Protein AF-A0A024U2L5-F1 (afdb_monomer_lite)

pLDDT: mean 70.02, std 18.75, range [27.95, 98.0]

Radius of gyration: 40.71 Å; chains: 1; bounding box: 93×131×100 Å

Foldseek 3Di:
DDDDDDPDPDDPPPDPDPDDPDDVVNVVVVVCCVVPVPPPVDDPPDDLVRVVVLVVVLVVLVVVLVVLVVLLVVLVVQLVVLPDDDPVSNVVNVVSVVVNVVSVVVSVVSVVVSVVSCCVQPVPPVNVVVSVVVVVVVVVVVVVVVVVVVVVVVVVVVVVVVVVVVPPDDDDDDDDDDDDDPDPVVVVVLVVVLVVLVVVVVVVVVVPPPPDPPVVVVNVVVNVVSVCSNDVDDDDDDDDDDDDDDDDDDDDDDDDDDPDLPDPPDDDDPVPDDPVNVVSVVVVVVCVQVVPPHDPPPVVNDDPPDDPPDDPVDPCVVVPDDPPDDPDDDDD

Secondary structure (DSSP, 8-state):
-PPP-----PPP-----S-----HHHHHHHHHHHHHS---SS--SS-HHHHHHHHHHHHHHHHHHHHHHHHHHHHHHHHHTT-SS-HHHHHHHHHHHHHHHHHHHHHHHHHHHHHHHHHHHHS-HHHHHHHHHHHHHHHHHHHHHHHHHHHHHHHHHHHHHHHHHTT--PPPPPPP----PPPHHHHHHHHHHHHHHHHHHHHHHTTT----HHHHHHHHHHHHHHHHHHS---------------------------SS-----S---TTS--HHHHHHHHHHHHHHHHHTSS----TTSSPPPP--TT-TT-TTHHHHS-----------

Organism: NCBI:txid157072

Sequence (332 aa):
MPSPFYHRHGYPQLERLPGHPVDPDAAWLAQFSAQHLRPHDSPPSATLRDVRQTVLDCLRRIRECKNLQEEMDRFAATFRAADDIDAVLLTRAARAKLQYERRRATLIDTFAQLRTQYTLFFEDEEPLRQVTSMARRVRRKKQYRRRAKQQRQIHRYVLESITSTTHERPAPPPTPHEASVPSVSVRMQLDNTCNMLKLLQQLRAARGDDGADNLTAVVKDFLARVSHTLHPPSASFGPNRSAESNPRHTQTPLESLPTSPARLHHPLNAHEMTMETLVGVRRAWDAYLSGRGGSRIPPHFVVPPAPSSRDASSPWHAYLTPTERSTSEQAA

Structure (mmCIF, N/CA/C/O backbone):
data_AF-A0A024U2L5-F1
#
_entry.id   AF-A0A024U2L5-F1
#
loop_
_atom_site.group_PDB
_atom_site.id
_atom_site.type_symbol
_atom_site.label_atom_id
_atom_site.label_alt_id
_atom_site.label_comp_id
_atom_site.label_asym_id
_atom_site.label_entity_id
_atom_site.label_seq_id
_atom_site.pdbx_PDB_ins_code
_atom_site.Cartn_x
_atom_site.Cartn_y
_atom_site.Cartn_z
_atom_site.occupancy
_atom_site.B_iso_or_equiv
_atom_site.auth_seq_id
_atom_site.auth_comp_id
_atom_site.auth_asym_id
_atom_site.auth_atom_id
_atom_site.pdbx_PDB_model_num
ATOM 1 N N . MET A 1 1 ? -36.290 -72.460 65.038 1.00 39.19 1 MET A N 1
ATOM 2 C CA . MET A 1 1 ? -36.836 -72.983 63.764 1.00 39.19 1 MET A CA 1
ATOM 3 C C . MET A 1 1 ? -37.346 -71.797 62.949 1.00 39.19 1 MET A C 1
ATOM 5 O O . MET A 1 1 ? -37.798 -70.847 63.574 1.00 39.19 1 MET A O 1
ATOM 9 N N . PRO A 1 2 ? -37.093 -71.761 61.630 1.00 45.81 2 PRO A N 1
ATOM 10 C CA . PRO A 1 2 ? -36.507 -70.598 60.954 1.00 45.81 2 PRO A CA 1
ATOM 11 C C . PRO A 1 2 ? -37.491 -69.511 60.494 1.00 45.81 2 PRO A C 1
ATOM 13 O O . PRO A 1 2 ? -38.679 -69.743 60.300 1.00 45.81 2 PRO A O 1
ATOM 16 N N . SER A 1 3 ? -36.898 -68.325 60.332 1.00 43.84 3 SER A N 1
ATOM 17 C CA . SER A 1 3 ? -37.459 -67.014 59.993 1.00 43.84 3 SER A CA 1
ATOM 18 C C . SER A 1 3 ? -38.056 -66.941 58.575 1.00 43.84 3 SER A C 1
ATOM 20 O O . SER A 1 3 ? -37.480 -67.531 57.655 1.00 43.84 3 SER A O 1
ATOM 22 N N . PRO A 1 4 ? -39.161 -66.200 58.357 1.00 61.44 4 PRO A N 1
ATOM 23 C CA . PRO A 1 4 ? -39.784 -66.088 57.050 1.00 61.44 4 PRO A CA 1
ATOM 24 C C . PRO A 1 4 ? -39.087 -65.027 56.184 1.00 61.44 4 PRO A C 1
ATOM 26 O O . PRO A 1 4 ? -38.925 -63.875 56.572 1.00 61.44 4 PRO A O 1
ATOM 29 N N . PHE A 1 5 ? -38.685 -65.458 54.990 1.00 51.16 5 PHE A N 1
ATOM 30 C CA . PHE A 1 5 ? -38.672 -64.716 53.727 1.00 51.16 5 PHE A CA 1
ATOM 31 C C . PHE A 1 5 ? -38.545 -63.182 53.791 1.00 51.16 5 PHE A C 1
ATOM 33 O O . PHE A 1 5 ? -39.537 -62.454 53.797 1.00 51.16 5 PHE A O 1
ATOM 40 N N . TYR A 1 6 ? -37.315 -62.684 53.645 1.00 51.62 6 TYR A N 1
ATOM 41 C CA . TYR A 1 6 ? -37.077 -61.328 53.151 1.00 51.62 6 TYR A CA 1
ATOM 42 C C . TYR A 1 6 ? -37.571 -61.216 51.702 1.00 51.62 6 TYR A C 1
ATOM 44 O O . TYR A 1 6 ? -36.924 -61.690 50.767 1.00 51.62 6 TYR A O 1
ATOM 52 N N . HIS A 1 7 ? -38.723 -60.571 51.513 1.00 51.19 7 HIS A N 1
ATOM 53 C CA . HIS A 1 7 ? -39.127 -60.041 50.216 1.00 51.19 7 HIS A CA 1
ATOM 54 C C . HIS A 1 7 ? -38.204 -58.875 49.859 1.00 51.19 7 HIS A C 1
ATOM 56 O O . HIS A 1 7 ? -38.219 -57.806 50.466 1.00 51.19 7 HIS A O 1
ATOM 62 N N . ARG A 1 8 ? -37.349 -59.125 48.871 1.00 48.50 8 ARG A N 1
ATOM 63 C CA . ARG A 1 8 ? -36.456 -58.150 48.257 1.00 48.50 8 ARG A CA 1
ATOM 64 C C . ARG A 1 8 ? -37.316 -57.159 47.469 1.00 48.50 8 ARG A C 1
ATOM 66 O O . ARG A 1 8 ? -37.671 -57.424 46.325 1.00 48.50 8 ARG A O 1
ATOM 73 N N . HIS A 1 9 ? -37.681 -56.039 48.088 1.00 52.34 9 HIS A N 1
ATOM 74 C CA . HIS A 1 9 ? -38.289 -54.919 47.377 1.00 52.34 9 HIS A CA 1
ATOM 75 C C . HIS A 1 9 ? -37.301 -54.418 46.317 1.00 52.34 9 HIS A C 1
ATOM 77 O O . HIS A 1 9 ? -36.218 -53.925 46.635 1.00 52.34 9 HIS A O 1
ATOM 83 N N . GLY A 1 10 ? -37.656 -54.609 45.046 1.00 48.94 10 GLY A N 1
ATOM 84 C CA . GLY A 1 10 ? -36.969 -53.989 43.924 1.00 48.94 10 GLY A CA 1
ATOM 85 C C . GLY A 1 10 ? -37.112 -52.477 44.034 1.00 48.94 10 GLY A C 1
ATOM 86 O O . GLY A 1 10 ? -38.222 -51.960 44.133 1.00 48.94 10 GLY A O 1
ATOM 87 N N . TYR A 1 11 ? -35.981 -51.778 44.048 1.00 46.81 11 TYR A N 1
ATOM 88 C CA . TYR A 1 11 ? -35.958 -50.330 43.913 1.00 46.81 11 TYR A CA 1
ATOM 89 C C . TYR A 1 11 ? -36.607 -49.953 42.573 1.00 46.81 11 TYR A C 1
ATOM 91 O O . TYR A 1 11 ? -36.248 -50.552 41.552 1.00 46.81 11 TYR A O 1
ATOM 99 N N . PRO A 1 12 ? -37.541 -48.987 42.539 1.00 53.06 12 PRO A N 1
ATOM 100 C CA . PRO A 1 12 ? -38.036 -48.462 41.279 1.00 53.06 12 PRO A CA 1
ATOM 101 C C . PRO A 1 12 ? -36.849 -47.880 40.507 1.00 53.06 12 PRO A C 1
ATOM 103 O O . PRO A 1 12 ? -36.049 -47.120 41.060 1.00 53.06 12 PRO A O 1
ATOM 106 N N . GLN A 1 13 ? -36.706 -48.281 39.242 1.00 49.81 13 GLN A N 1
ATOM 107 C CA . GLN A 1 13 ? -35.775 -47.643 38.322 1.00 49.81 13 GLN A CA 1
ATOM 108 C C . GLN A 1 13 ? -36.117 -46.154 38.286 1.00 49.81 13 GLN A C 1
ATOM 110 O O . GLN A 1 13 ? -37.187 -45.772 37.823 1.00 49.81 13 GLN A O 1
ATOM 115 N N . LEU A 1 14 ? -35.213 -45.325 38.805 1.00 49.09 14 LEU A N 1
ATOM 116 C CA . LEU A 1 14 ? -35.238 -43.891 38.568 1.00 49.09 14 LEU A CA 1
ATOM 117 C C . LEU A 1 14 ? -35.103 -43.693 37.059 1.00 49.09 14 LEU A C 1
ATOM 119 O O . LEU A 1 14 ? -34.021 -43.875 36.493 1.00 49.09 14 LEU A O 1
ATOM 123 N N . GLU A 1 15 ? -36.225 -43.385 36.413 1.00 54.59 15 GLU A N 1
ATOM 124 C CA . GLU A 1 15 ? -36.261 -42.913 35.039 1.00 54.59 15 GLU A CA 1
ATOM 125 C C . GLU A 1 15 ? -35.234 -41.789 34.894 1.00 54.59 15 GLU A C 1
ATOM 127 O O . GLU A 1 15 ? -35.218 -40.817 35.654 1.00 54.59 15 GLU A O 1
ATOM 132 N N . ARG A 1 16 ? -34.316 -41.966 33.941 1.00 46.66 16 ARG A N 1
ATOM 133 C CA . ARG A 1 16 ? -33.325 -40.959 33.572 1.00 46.66 16 ARG A CA 1
ATOM 134 C C . ARG A 1 16 ? -34.068 -39.683 33.183 1.00 46.66 16 ARG A C 1
ATOM 136 O O . ARG A 1 16 ? -34.630 -39.610 32.094 1.00 46.66 16 ARG A O 1
ATOM 143 N N . LEU A 1 17 ? -34.033 -38.691 34.069 1.00 51.22 17 LEU A N 1
ATOM 144 C CA . LEU A 1 17 ? -34.425 -37.316 33.781 1.00 51.22 17 LEU A CA 1
ATOM 145 C C . LEU A 1 17 ? -33.748 -36.865 32.474 1.00 51.22 17 LEU A C 1
ATOM 147 O O . LEU A 1 17 ? -32.516 -36.918 32.378 1.00 51.22 17 LEU A O 1
ATOM 151 N N . PRO A 1 18 ? -34.517 -36.456 31.452 1.00 57.03 18 PRO A N 1
ATOM 152 C CA . PRO A 1 18 ? -33.946 -35.966 30.215 1.00 57.03 18 PRO A CA 1
ATOM 153 C C . PRO A 1 18 ? -33.401 -34.553 30.438 1.00 57.03 18 PRO A C 1
ATOM 155 O O . PRO A 1 18 ? -34.116 -33.660 30.882 1.00 57.03 18 PRO A O 1
ATOM 158 N N . GLY A 1 19 ? -32.134 -34.359 30.074 1.00 54.69 19 GLY A N 1
ATOM 159 C CA . GLY A 1 19 ? -31.525 -33.042 29.908 1.00 54.69 19 GLY A CA 1
ATOM 160 C C . GLY A 1 19 ? -30.706 -32.583 31.106 1.00 54.69 19 GLY A C 1
ATOM 161 O O . GLY A 1 19 ? -31.223 -31.995 32.051 1.00 54.69 19 GLY A O 1
ATOM 162 N N . HIS A 1 20 ? -29.386 -32.764 31.017 1.00 60.75 20 HIS A N 1
ATOM 163 C CA . HIS A 1 20 ? -28.467 -31.876 31.723 1.00 60.75 20 HIS A CA 1
ATOM 164 C C . HIS A 1 20 ? -28.864 -30.419 31.426 1.00 60.75 20 HIS A C 1
ATOM 166 O O . HIS A 1 20 ? -29.205 -30.134 30.274 1.00 60.75 20 HIS A O 1
ATOM 172 N N . PRO A 1 21 ? -28.820 -29.507 32.417 1.00 63.53 21 PRO A N 1
ATOM 173 C CA . PRO A 1 21 ? -29.027 -28.089 32.170 1.00 63.53 21 PRO A CA 1
ATOM 174 C C . PRO A 1 21 ? -28.021 -27.664 31.105 1.00 63.53 21 PRO A C 1
ATOM 176 O O . PRO A 1 21 ? -26.813 -27.655 31.342 1.00 63.53 21 PRO A O 1
ATOM 179 N N . VAL A 1 22 ? -28.526 -27.418 29.896 1.00 66.81 22 VAL A N 1
ATOM 180 C CA . VAL A 1 22 ? -27.727 -26.870 28.809 1.00 66.81 22 VAL A CA 1
ATOM 181 C C . VAL A 1 22 ? -27.231 -25.537 29.328 1.00 66.81 22 VAL A C 1
ATOM 183 O O . VAL A 1 22 ? -28.039 -24.682 29.691 1.00 66.81 22 VAL A O 1
ATOM 186 N N . ASP A 1 23 ? -25.913 -25.409 29.428 1.00 71.81 23 ASP A N 1
ATOM 187 C CA . ASP A 1 23 ? -25.273 -24.183 29.870 1.00 71.81 23 ASP A CA 1
ATOM 188 C C . ASP A 1 23 ? -25.843 -23.026 29.028 1.00 71.81 23 ASP A C 1
ATOM 190 O O . ASP A 1 23 ? -25.725 -23.064 27.793 1.00 71.81 23 ASP A O 1
ATOM 194 N N . PRO A 1 24 ? -26.546 -22.052 29.637 1.00 75.62 24 PRO A N 1
ATOM 195 C CA . PRO A 1 24 ? -27.198 -20.977 28.894 1.00 75.62 24 PRO A CA 1
ATOM 196 C C . PRO A 1 24 ? -26.196 -20.210 28.028 1.00 75.62 24 PRO A C 1
ATOM 198 O O . PRO A 1 24 ? -26.563 -19.729 26.955 1.00 75.62 24 PRO A O 1
ATOM 201 N N . ASP A 1 25 ? -24.923 -20.187 28.427 1.00 67.25 25 ASP A N 1
ATOM 202 C CA . ASP A 1 25 ? -23.842 -19.590 27.651 1.00 67.25 25 ASP A CA 1
ATOM 203 C C . ASP A 1 25 ? -23.538 -20.384 26.373 1.00 67.25 25 ASP A C 1
ATOM 205 O O . ASP A 1 25 ? -23.293 -19.790 25.320 1.00 67.25 25 ASP A O 1
ATOM 209 N N . ALA A 1 26 ? -23.614 -21.717 26.413 1.00 68.44 26 ALA A N 1
ATOM 210 C CA . ALA A 1 26 ? -23.410 -22.569 25.242 1.00 68.44 26 ALA A CA 1
ATOM 211 C C . ALA A 1 26 ? -24.576 -22.460 24.249 1.00 68.44 26 ALA A C 1
ATOM 213 O O . ALA A 1 26 ? -24.352 -22.341 23.042 1.00 68.44 26 ALA A O 1
ATOM 214 N N . ALA A 1 27 ? -25.817 -22.435 24.747 1.00 73.19 27 ALA A N 1
ATOM 215 C CA . ALA A 1 27 ? -27.000 -22.222 23.915 1.00 73.19 27 ALA A CA 1
ATOM 216 C C . ALA A 1 27 ? -26.993 -20.824 23.275 1.00 73.19 27 ALA A C 1
ATOM 218 O O . ALA A 1 27 ? -27.257 -20.682 22.078 1.00 73.19 27 ALA A O 1
ATOM 219 N N . TRP A 1 28 ? -26.615 -19.797 24.042 1.00 81.06 28 TRP A N 1
ATOM 220 C CA . TRP A 1 28 ? -26.480 -18.434 23.539 1.00 81.06 28 TRP A CA 1
ATOM 221 C C . TRP A 1 28 ? -25.357 -18.310 22.505 1.00 81.06 28 TRP A C 1
ATOM 223 O O . TRP A 1 28 ? -25.569 -17.718 21.448 1.00 81.06 28 TRP A O 1
ATOM 233 N N . LEU A 1 29 ? -24.184 -18.907 22.744 1.00 73.56 29 LEU A N 1
ATOM 234 C CA . LEU A 1 29 ? -23.084 -18.928 21.774 1.00 73.56 29 LEU A CA 1
ATOM 235 C C . LEU A 1 29 ? -23.472 -19.657 20.484 1.00 73.56 29 LEU A C 1
ATOM 237 O O . LEU A 1 29 ? -23.111 -19.198 19.397 1.00 73.56 29 LEU A O 1
ATOM 241 N N . ALA A 1 30 ? -24.226 -20.753 20.576 1.00 71.44 30 ALA A N 1
ATOM 242 C CA . ALA A 1 30 ? -24.731 -21.488 19.418 1.00 71.44 30 ALA A CA 1
ATOM 243 C C . ALA A 1 30 ? -25.748 -20.659 18.619 1.00 71.44 30 ALA A C 1
ATOM 245 O O . ALA A 1 30 ? -25.664 -20.570 17.397 1.00 71.44 30 ALA A O 1
ATOM 246 N N . GLN A 1 31 ? -26.668 -19.975 19.298 1.00 74.31 31 GLN A N 1
ATOM 247 C CA . GLN A 1 31 ? -27.667 -19.130 18.646 1.00 74.31 31 GLN A CA 1
ATOM 248 C C . GLN A 1 31 ? -27.042 -17.859 18.046 1.00 74.31 31 GLN A C 1
ATOM 250 O O . GLN A 1 31 ? -27.365 -17.477 16.922 1.00 74.31 31 GLN A O 1
ATOM 255 N N . PHE A 1 32 ? -26.097 -17.236 18.755 1.00 73.38 32 PHE A N 1
ATOM 256 C CA . PHE A 1 32 ? -25.332 -16.084 18.282 1.00 73.38 32 PHE A CA 1
ATOM 257 C C . PHE A 1 32 ? -24.467 -16.450 17.074 1.00 73.38 32 PHE A C 1
ATOM 259 O O . PHE A 1 32 ? -24.447 -15.713 16.089 1.00 73.38 32 PHE A O 1
ATOM 266 N N . SER A 1 33 ? -23.772 -17.590 17.120 1.00 73.38 33 SER A N 1
ATOM 267 C CA . SER A 1 33 ? -23.003 -18.077 15.974 1.00 73.38 33 SER A CA 1
ATOM 268 C C . SER A 1 33 ? -23.921 -18.396 14.798 1.00 73.38 33 SER A C 1
ATOM 270 O O . SER A 1 33 ? -23.676 -17.871 13.725 1.00 73.38 33 SER A O 1
ATOM 272 N N . ALA A 1 34 ? -25.035 -19.102 14.988 1.00 70.12 34 ALA A N 1
ATOM 273 C CA . ALA A 1 34 ? -25.981 -19.391 13.908 1.00 70.12 34 ALA A CA 1
ATOM 274 C C . ALA A 1 34 ? -26.593 -18.130 13.260 1.00 70.12 34 ALA A C 1
ATOM 276 O O . ALA A 1 34 ? -26.826 -18.104 12.052 1.00 70.12 34 ALA A O 1
ATOM 277 N N . GLN A 1 35 ? -26.853 -17.073 14.039 1.00 68.81 35 GLN A N 1
ATOM 278 C CA . GLN A 1 35 ? -27.461 -15.838 13.526 1.00 68.81 35 GLN A CA 1
ATOM 279 C C . GLN A 1 35 ? -26.451 -14.842 12.943 1.00 68.81 35 GLN A C 1
ATOM 281 O O . GLN A 1 35 ? -26.785 -14.097 12.020 1.00 68.81 35 GLN A O 1
ATOM 286 N N . HIS A 1 36 ? -25.230 -14.787 13.481 1.00 60.75 36 HIS A N 1
ATOM 287 C CA . HIS A 1 36 ? -24.245 -13.759 13.122 1.00 60.75 36 HIS A CA 1
ATOM 288 C C . HIS A 1 36 ? -23.027 -14.287 12.372 1.00 60.75 36 HIS A C 1
ATOM 290 O O . HIS A 1 36 ? -22.365 -13.518 11.670 1.00 60.75 36 HIS A O 1
ATOM 296 N N . LEU A 1 37 ? -22.728 -15.575 12.492 1.00 55.59 37 LEU A N 1
ATOM 297 C CA . LEU A 1 37 ? -21.792 -16.275 11.631 1.00 55.59 37 LEU A CA 1
ATOM 298 C C . LEU A 1 37 ? -22.653 -17.019 10.613 1.00 55.59 37 LEU A C 1
ATOM 300 O O . LEU A 1 37 ? -23.102 -18.133 10.860 1.00 55.59 37 LEU A O 1
ATOM 304 N N . ARG A 1 38 ? -22.926 -16.386 9.461 1.00 56.53 38 ARG A N 1
ATOM 305 C CA . ARG A 1 38 ? -23.456 -17.137 8.314 1.00 56.53 38 ARG A CA 1
ATOM 306 C C . ARG A 1 38 ? -22.585 -18.392 8.155 1.00 56.53 38 ARG A C 1
ATOM 308 O O . ARG A 1 38 ? -21.362 -18.217 8.175 1.00 56.53 38 ARG A O 1
ATOM 315 N N . PRO A 1 39 ? -23.166 -19.597 8.003 1.00 51.59 39 PRO A N 1
ATOM 316 C CA . PRO A 1 39 ? -22.422 -20.764 7.556 1.00 51.59 39 PRO A CA 1
ATOM 317 C C . PRO A 1 39 ? -21.799 -20.374 6.218 1.00 51.59 39 PRO A C 1
ATOM 319 O O . PRO A 1 39 ? -22.475 -20.251 5.200 1.00 51.59 39 PRO A O 1
ATOM 322 N N . HIS A 1 40 ? -20.536 -19.979 6.262 1.00 48.62 40 HIS A N 1
ATOM 323 C CA . HIS A 1 40 ? -19.778 -19.635 5.082 1.00 48.62 40 HIS A CA 1
ATOM 324 C C . HIS A 1 40 ? -19.208 -20.976 4.639 1.00 48.62 40 HIS A C 1
ATOM 326 O O . HIS A 1 40 ? -18.141 -21.378 5.093 1.00 48.62 40 HIS A O 1
ATOM 332 N N . ASP A 1 41 ? -19.953 -21.696 3.797 1.00 51.53 41 ASP A N 1
ATOM 333 C CA . ASP A 1 41 ? -19.469 -22.925 3.148 1.00 51.53 41 ASP A CA 1
ATOM 334 C C . ASP A 1 41 ? -18.251 -22.656 2.245 1.00 51.53 41 ASP A C 1
ATOM 336 O O . ASP A 1 41 ? -17.607 -23.578 1.752 1.00 51.53 41 ASP A O 1
ATOM 340 N N . SER A 1 42 ? -17.876 -21.387 2.065 1.00 54.38 42 SER A N 1
ATOM 341 C CA . SER A 1 42 ? -16.572 -20.998 1.554 1.00 54.38 42 SER A CA 1
ATOM 342 C C . SER A 1 42 ? -15.687 -20.464 2.687 1.00 54.38 42 SER A C 1
ATOM 344 O O . SER A 1 42 ? -16.093 -19.525 3.386 1.00 54.38 42 SER A O 1
ATOM 346 N N . PRO A 1 43 ? -14.461 -20.999 2.876 1.00 52.56 43 PRO A N 1
ATOM 347 C CA . PRO A 1 43 ? -13.476 -20.359 3.741 1.00 52.56 43 PRO A CA 1
ATOM 348 C C . PRO A 1 43 ? -13.332 -18.886 3.325 1.00 52.56 43 PRO A C 1
ATOM 350 O O . PRO A 1 43 ? -13.477 -18.580 2.138 1.00 52.56 43 PRO A O 1
ATOM 353 N N . PRO A 1 44 ? -13.085 -17.952 4.264 1.00 55.84 44 PRO A N 1
ATOM 354 C CA . PRO A 1 44 ? -12.980 -16.536 3.935 1.00 55.84 44 PRO A CA 1
ATOM 355 C C . PRO A 1 44 ? -11.955 -16.348 2.811 1.00 55.84 44 PRO A C 1
ATOM 357 O O . PRO A 1 44 ? -10.766 -16.584 3.010 1.00 55.84 44 PRO A O 1
ATOM 360 N N . SER A 1 45 ? -12.457 -15.935 1.642 1.00 60.78 45 SER A N 1
ATOM 361 C CA . SER A 1 45 ? -11.752 -15.883 0.351 1.00 60.78 45 SER A CA 1
ATOM 362 C C . SER A 1 45 ? -10.444 -15.071 0.383 1.00 60.78 45 SER A C 1
ATOM 364 O O . SER A 1 45 ? -9.540 -15.301 -0.412 1.00 60.78 45 SER A O 1
ATOM 366 N N . ALA A 1 46 ? -10.280 -14.168 1.353 1.00 65.44 46 ALA A N 1
ATOM 367 C CA . ALA A 1 46 ? -9.002 -13.528 1.638 1.00 65.44 46 ALA A CA 1
ATOM 368 C C . ALA A 1 46 ? -8.926 -13.108 3.110 1.00 65.44 46 ALA A C 1
ATOM 370 O O . ALA A 1 46 ? -9.796 -12.397 3.624 1.00 65.44 46 ALA A O 1
ATOM 371 N N . THR A 1 47 ? -7.864 -13.496 3.814 1.00 79.94 47 THR A N 1
ATOM 372 C CA . THR A 1 47 ? -7.606 -12.961 5.153 1.00 79.94 47 THR A CA 1
ATOM 373 C C . THR A 1 47 ? -7.070 -11.525 5.057 1.00 79.94 47 THR A C 1
ATOM 375 O O . THR A 1 47 ? -6.491 -11.112 4.052 1.00 79.94 47 THR A O 1
ATOM 378 N N . LEU A 1 48 ? -7.180 -10.728 6.133 1.00 77.00 48 LEU A N 1
ATOM 379 C CA . LEU A 1 48 ? -6.528 -9.402 6.201 1.00 77.00 48 LEU A CA 1
ATOM 380 C C . LEU A 1 48 ? -5.025 -9.455 5.917 1.00 77.00 48 LEU A C 1
ATOM 382 O O . LEU A 1 48 ? -4.433 -8.452 5.512 1.00 77.00 48 LEU A O 1
ATOM 386 N N . ARG A 1 49 ? -4.401 -10.593 6.224 1.00 83.69 49 ARG A N 1
ATOM 387 C CA . ARG A 1 49 ? -2.985 -10.818 5.976 1.00 83.69 49 ARG A CA 1
ATOM 388 C C . ARG A 1 49 ? -2.723 -10.883 4.479 1.00 83.69 49 ARG A C 1
ATOM 390 O O . ARG A 1 49 ? -1.803 -10.210 4.030 1.00 83.69 49 ARG A O 1
ATOM 397 N N . ASP A 1 50 ? -3.575 -11.587 3.746 1.00 82.31 50 ASP A N 1
ATOM 398 C CA . ASP A 1 50 ? -3.481 -11.747 2.295 1.00 82.31 50 ASP A CA 1
ATOM 399 C C . ASP A 1 50 ? -3.730 -10.412 1.603 1.00 82.31 50 ASP A C 1
ATOM 401 O O . ASP A 1 50 ? -2.908 -9.960 0.823 1.00 82.31 50 ASP A O 1
ATOM 405 N N . VAL A 1 51 ? -4.771 -9.687 2.017 1.00 83.62 51 VAL A N 1
ATOM 406 C CA . VAL A 1 51 ? -5.045 -8.319 1.551 1.00 83.62 51 VAL A CA 1
ATOM 407 C C . VAL A 1 51 ? -3.844 -7.398 1.764 1.00 83.62 51 VAL A C 1
ATOM 409 O O . VAL A 1 51 ? -3.435 -6.659 0.869 1.00 83.62 51 VAL A O 1
ATOM 412 N N . ARG A 1 52 ? -3.254 -7.431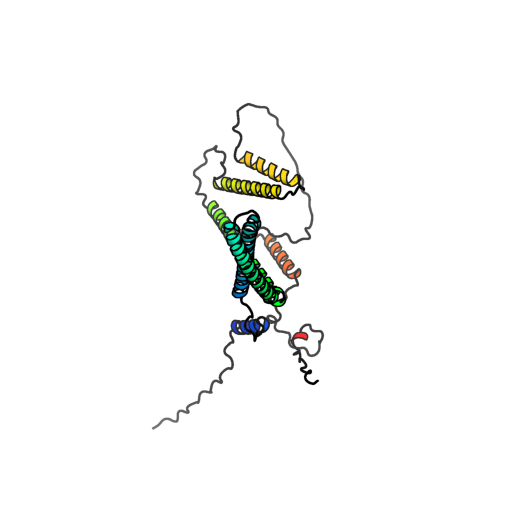 2.964 1.00 86.31 52 ARG A N 1
ATOM 413 C CA . ARG A 1 52 ? -2.063 -6.635 3.267 1.00 86.31 52 ARG A CA 1
ATOM 414 C C . ARG A 1 52 ? -0.895 -7.045 2.377 1.00 86.31 52 ARG A C 1
ATOM 416 O O . ARG A 1 52 ? -0.163 -6.167 1.929 1.00 86.31 52 ARG A O 1
ATOM 423 N N . GLN A 1 53 ? -0.708 -8.341 2.164 1.00 90.75 53 GLN A N 1
ATOM 424 C CA . GLN A 1 53 ? 0.360 -8.873 1.334 1.00 90.75 53 GLN A CA 1
ATOM 425 C C . GLN A 1 53 ? 0.191 -8.424 -0.121 1.00 90.75 53 GLN A C 1
ATOM 427 O O . GLN A 1 53 ? 1.116 -7.828 -0.663 1.00 90.75 53 GLN A O 1
ATOM 432 N N . THR A 1 54 ? -1.011 -8.550 -0.686 1.00 88.38 54 THR A N 1
ATOM 433 C CA . THR A 1 54 ? -1.352 -8.065 -2.030 1.00 88.38 54 THR A CA 1
ATOM 434 C C . THR A 1 54 ? -1.057 -6.577 -2.180 1.00 88.38 54 THR A C 1
ATOM 436 O O . THR A 1 54 ? -0.378 -6.177 -3.120 1.00 88.38 54 THR A O 1
ATOM 439 N N . VAL A 1 55 ? -1.476 -5.738 -1.225 1.00 88.56 55 VAL A N 1
ATOM 440 C CA . VAL A 1 55 ? -1.181 -4.294 -1.267 1.00 88.56 55 VAL A CA 1
ATOM 441 C C . VAL A 1 55 ? 0.325 -4.022 -1.210 1.00 88.56 55 VAL A C 1
ATOM 443 O O . VAL A 1 55 ? 0.821 -3.162 -1.937 1.00 88.56 55 VAL A O 1
ATOM 446 N N . LEU A 1 56 ? 1.071 -4.736 -0.362 1.00 91.44 56 LEU A N 1
ATOM 447 C CA . LEU A 1 56 ? 2.527 -4.585 -0.276 1.00 91.44 56 LEU A CA 1
ATOM 448 C C . LEU A 1 56 ? 3.226 -5.012 -1.569 1.00 91.44 56 LEU A C 1
ATOM 450 O O . LEU A 1 56 ? 4.168 -4.341 -1.992 1.00 91.44 56 LEU A O 1
ATOM 454 N N . ASP A 1 57 ? 2.763 -6.086 -2.202 1.00 92.19 57 ASP A N 1
ATOM 455 C CA . ASP A 1 57 ? 3.308 -6.568 -3.467 1.00 92.19 57 ASP A CA 1
ATOM 456 C C . ASP A 1 57 ? 2.982 -5.601 -4.618 1.00 92.19 57 ASP A C 1
ATOM 458 O O . ASP A 1 57 ? 3.881 -5.270 -5.394 1.00 92.19 57 ASP A O 1
ATOM 462 N N . CYS A 1 58 ? 1.773 -5.027 -4.662 1.00 92.06 58 CYS A N 1
ATOM 463 C CA . CYS A 1 58 ? 1.430 -3.940 -5.586 1.00 92.06 58 CYS A CA 1
ATOM 464 C C . CYS A 1 58 ? 2.357 -2.729 -5.400 1.00 92.06 58 CYS A C 1
ATOM 466 O O . CYS A 1 58 ? 2.918 -2.218 -6.366 1.00 92.06 58 CYS A O 1
ATOM 468 N N . LEU A 1 59 ? 2.579 -2.281 -4.158 1.00 93.38 59 LEU A N 1
ATOM 469 C CA . LEU A 1 59 ? 3.483 -1.159 -3.873 1.00 93.38 59 LEU A CA 1
ATOM 470 C C . LEU A 1 59 ? 4.937 -1.464 -4.259 1.00 93.38 59 LEU A C 1
ATOM 472 O O . LEU A 1 59 ? 5.641 -0.576 -4.746 1.00 93.38 59 LEU A O 1
ATOM 476 N N . ARG A 1 60 ? 5.395 -2.708 -4.061 1.00 95.94 60 ARG A N 1
ATOM 477 C CA . ARG A 1 60 ? 6.725 -3.152 -4.501 1.00 95.94 60 ARG A CA 1
ATOM 478 C C . ARG A 1 60 ? 6.848 -3.058 -6.021 1.00 95.94 60 ARG A C 1
ATOM 480 O O . ARG A 1 60 ? 7.825 -2.489 -6.496 1.00 95.94 60 ARG A O 1
ATOM 487 N N . ARG A 1 61 ? 5.841 -3.532 -6.759 1.00 95.25 61 ARG A N 1
ATOM 488 C CA . ARG A 1 61 ? 5.793 -3.460 -8.227 1.00 95.25 61 ARG A CA 1
ATOM 489 C C . ARG A 1 61 ? 5.764 -2.025 -8.742 1.00 95.25 61 ARG A C 1
ATOM 491 O O . ARG A 1 61 ? 6.512 -1.704 -9.650 1.00 95.25 61 ARG A O 1
ATOM 498 N N . ILE A 1 62 ? 4.997 -1.126 -8.118 1.00 96.12 62 ILE A N 1
ATOM 499 C CA . ILE A 1 62 ? 5.004 0.307 -8.480 1.00 96.12 62 ILE A CA 1
ATOM 500 C C . ILE A 1 62 ? 6.413 0.897 -8.345 1.00 96.12 62 ILE A C 1
ATOM 502 O O . ILE A 1 62 ? 6.868 1.641 -9.213 1.00 96.12 62 ILE A O 1
ATOM 506 N N . ARG A 1 63 ? 7.120 0.558 -7.259 1.00 97.12 63 ARG A N 1
ATOM 507 C CA . ARG A 1 63 ? 8.504 1.001 -7.061 1.00 97.12 63 ARG A CA 1
ATOM 508 C C . ARG A 1 63 ? 9.438 0.422 -8.125 1.00 97.12 63 ARG A C 1
ATOM 510 O O . ARG A 1 63 ? 10.294 1.144 -8.620 1.00 97.12 63 ARG A O 1
ATOM 517 N N . GLU A 1 64 ? 9.265 -0.845 -8.484 1.00 97.00 64 GLU A N 1
ATOM 518 C CA . GLU A 1 64 ? 10.021 -1.488 -9.559 1.00 97.00 64 GLU A CA 1
ATOM 519 C C . GLU A 1 64 ? 9.781 -0.808 -10.913 1.00 97.00 64 GLU A C 1
ATOM 521 O O . GLU A 1 64 ? 10.748 -0.455 -11.581 1.00 97.00 64 GLU A O 1
ATOM 526 N N . CYS A 1 65 ? 8.527 -0.516 -11.275 1.00 97.25 65 CYS A N 1
ATOM 527 C CA . CYS A 1 65 ? 8.195 0.238 -12.486 1.00 97.25 65 CYS A CA 1
ATOM 528 C C . CYS A 1 65 ? 8.886 1.606 -12.511 1.00 97.25 65 CYS A C 1
ATOM 530 O O . CYS A 1 65 ? 9.447 1.993 -13.534 1.00 97.25 65 CYS A O 1
ATOM 532 N N . LYS A 1 66 ? 8.893 2.323 -11.380 1.00 97.12 66 LYS A N 1
ATOM 533 C CA . LYS A 1 66 ? 9.578 3.618 -11.272 1.00 97.12 66 LYS A CA 1
ATOM 534 C C . LYS A 1 66 ? 11.089 3.481 -11.478 1.00 97.12 66 LYS A C 1
ATOM 536 O O . LYS A 1 66 ? 11.669 4.248 -12.237 1.00 97.12 66 LYS A O 1
ATOM 541 N N . ASN A 1 67 ? 11.715 2.490 -10.848 1.00 97.50 67 ASN A N 1
ATOM 542 C CA . ASN A 1 67 ? 13.146 2.239 -11.018 1.00 97.50 67 ASN A CA 1
ATOM 543 C C . ASN A 1 67 ? 13.486 1.874 -12.472 1.00 97.50 67 ASN A C 1
ATOM 545 O O . ASN A 1 67 ? 14.462 2.379 -13.019 1.00 97.50 67 ASN A O 1
ATOM 549 N N . LEU A 1 68 ? 12.666 1.033 -13.114 1.00 97.50 68 LEU A N 1
ATOM 550 C CA . LEU A 1 68 ? 12.816 0.681 -14.528 1.00 97.50 68 LEU A CA 1
ATOM 551 C C . LEU A 1 68 ? 12.699 1.914 -15.427 1.00 97.50 68 LEU A C 1
ATOM 553 O O . LEU A 1 68 ? 13.472 2.049 -16.370 1.00 97.50 68 LEU A O 1
ATOM 557 N N . GLN A 1 69 ? 11.776 2.825 -15.118 1.00 97.94 69 GLN A N 1
ATOM 558 C CA . GLN A 1 69 ? 11.618 4.078 -15.848 1.00 97.94 69 GLN A CA 1
ATOM 559 C C . GLN A 1 69 ? 12.862 4.969 -15.716 1.00 97.94 69 GLN A C 1
ATOM 561 O O . GLN A 1 69 ? 13.389 5.430 -16.723 1.00 97.94 69 GLN A O 1
ATOM 566 N N . GLU A 1 70 ? 13.406 5.120 -14.506 1.00 97.94 70 GLU A N 1
ATOM 567 C CA . GLU A 1 70 ? 14.656 5.860 -14.285 1.00 97.94 70 GLU A CA 1
ATOM 568 C C . GLU A 1 70 ? 15.853 5.219 -15.016 1.00 97.94 70 GLU A C 1
ATOM 570 O O . GLU A 1 70 ? 16.694 5.924 -15.574 1.00 97.94 70 GLU A O 1
ATOM 575 N N . GLU A 1 71 ? 15.951 3.885 -15.044 1.00 97.25 71 GLU A N 1
ATOM 576 C CA . GLU A 1 71 ? 16.975 3.177 -15.825 1.00 97.25 71 GLU A CA 1
ATOM 577 C C . GLU A 1 71 ? 16.807 3.404 -17.332 1.00 97.25 71 GLU A C 1
ATOM 579 O O . GLU A 1 71 ? 17.792 3.653 -18.032 1.00 97.25 71 GLU A O 1
ATOM 584 N N . MET A 1 72 ? 15.572 3.349 -17.834 1.00 97.75 72 MET A N 1
ATOM 585 C CA . MET A 1 72 ? 15.260 3.638 -19.233 1.00 97.75 72 MET A CA 1
ATOM 586 C C . MET A 1 72 ? 15.652 5.064 -19.613 1.00 97.75 72 MET A C 1
ATOM 588 O O . MET A 1 72 ? 16.277 5.249 -20.656 1.00 97.75 72 MET A O 1
ATOM 592 N N . ASP A 1 73 ? 15.360 6.051 -18.767 1.00 97.25 73 ASP A N 1
ATOM 593 C CA . ASP A 1 73 ? 15.727 7.450 -19.006 1.00 97.25 73 ASP A CA 1
ATOM 594 C C . ASP A 1 73 ? 17.251 7.635 -19.053 1.00 97.25 73 ASP A C 1
ATOM 596 O O . ASP A 1 73 ? 17.769 8.351 -19.914 1.00 97.25 73 ASP A O 1
ATOM 600 N N . ARG A 1 74 ? 18.001 6.918 -18.201 1.00 96.81 74 ARG A N 1
ATOM 601 C CA . ARG A 1 74 ? 19.473 6.899 -18.261 1.00 96.81 74 ARG A CA 1
ATOM 602 C C . ARG A 1 74 ? 19.973 6.310 -19.577 1.00 96.81 74 ARG A C 1
ATOM 604 O O . ARG A 1 74 ? 20.832 6.913 -20.216 1.00 96.81 74 ARG A O 1
ATOM 611 N N . PHE A 1 75 ? 19.443 5.164 -20.011 1.00 96.12 75 PHE A N 1
ATOM 612 C CA . PHE A 1 75 ? 19.844 4.578 -21.294 1.00 96.12 75 PHE A CA 1
ATOM 613 C C . PHE A 1 75 ? 19.481 5.492 -22.468 1.00 96.12 75 PHE A C 1
ATOM 615 O O . PHE A 1 75 ? 20.316 5.697 -23.350 1.00 96.12 75 PHE A O 1
ATOM 622 N N . ALA A 1 76 ? 18.298 6.111 -22.430 1.00 94.62 76 ALA A N 1
ATOM 623 C CA . ALA A 1 76 ? 17.849 7.092 -23.412 1.00 94.62 76 ALA A CA 1
ATOM 624 C C . ALA A 1 76 ? 18.806 8.279 -23.533 1.00 94.62 76 ALA A C 1
ATOM 626 O O . ALA A 1 76 ? 19.203 8.636 -24.641 1.00 94.62 76 ALA A O 1
ATOM 627 N N . ALA A 1 77 ? 19.242 8.839 -22.405 1.00 93.94 77 ALA A N 1
ATOM 628 C CA . ALA A 1 77 ? 20.240 9.900 -22.394 1.00 93.94 77 ALA A CA 1
ATOM 629 C C . ALA A 1 77 ? 21.576 9.438 -23.003 1.00 93.94 77 ALA A C 1
ATOM 631 O O . ALA A 1 77 ? 22.167 10.163 -23.799 1.00 93.94 77 ALA A O 1
ATOM 632 N N . THR A 1 78 ? 22.033 8.219 -22.689 1.00 91.44 78 THR A N 1
ATOM 633 C CA . THR A 1 78 ? 23.337 7.733 -23.174 1.00 91.44 78 THR A CA 1
ATOM 634 C C . THR A 1 78 ? 23.402 7.500 -24.677 1.00 91.44 78 THR A C 1
ATOM 636 O O . THR A 1 78 ? 24.458 7.734 -25.255 1.00 91.44 78 THR A O 1
ATOM 639 N N . PHE A 1 79 ? 22.323 7.031 -25.317 1.00 90.00 79 PHE A N 1
ATOM 640 C CA . PHE A 1 79 ? 22.356 6.810 -26.765 1.00 90.00 79 PHE A CA 1
ATOM 641 C C . PHE A 1 79 ? 22.002 8.071 -27.560 1.00 90.00 79 PHE A C 1
ATOM 643 O O . PHE A 1 79 ? 22.513 8.217 -28.659 1.00 90.00 79 PHE A O 1
ATOM 650 N N . ARG A 1 80 ? 21.206 9.003 -27.010 1.00 89.31 80 ARG A N 1
ATOM 651 C CA . ARG A 1 80 ? 20.987 10.328 -27.629 1.00 89.31 80 ARG A CA 1
ATOM 652 C C . ARG A 1 80 ? 22.255 11.181 -27.642 1.00 89.31 80 ARG A C 1
ATOM 654 O O . ARG A 1 80 ? 22.467 11.950 -28.562 1.00 89.31 80 ARG A O 1
ATOM 661 N N . ALA A 1 81 ? 23.108 11.034 -26.630 1.00 87.56 81 ALA A N 1
ATOM 662 C CA . ALA A 1 81 ? 24.387 11.739 -26.563 1.00 87.56 81 ALA A CA 1
ATOM 663 C C . ALA A 1 81 ? 25.442 11.209 -27.555 1.00 87.56 81 ALA A C 1
ATOM 665 O O . ALA A 1 81 ? 26.521 11.782 -27.647 1.00 87.56 81 ALA A O 1
ATOM 666 N N . ALA A 1 82 ? 25.168 10.102 -28.251 1.00 83.94 82 ALA A N 1
ATOM 667 C CA . ALA A 1 82 ? 26.119 9.444 -29.143 1.00 83.94 82 ALA A CA 1
ATOM 668 C C . ALA A 1 82 ? 25.934 9.806 -30.626 1.00 83.94 82 ALA A C 1
ATOM 670 O O . ALA A 1 82 ? 26.599 9.202 -31.465 1.00 83.94 82 ALA A O 1
ATOM 671 N N . ASP A 1 83 ? 25.055 10.763 -30.944 1.00 72.25 83 ASP A N 1
ATOM 672 C CA . ASP A 1 83 ? 24.844 11.225 -32.322 1.00 72.25 83 ASP A CA 1
ATOM 673 C C . ASP A 1 83 ? 26.091 11.931 -32.908 1.00 72.25 83 ASP A C 1
ATOM 675 O O . ASP A 1 83 ? 26.212 12.010 -34.128 1.00 72.25 83 ASP A O 1
ATOM 679 N N . ASP A 1 84 ? 27.074 12.322 -32.078 1.00 68.75 84 ASP A N 1
ATOM 680 C CA . ASP A 1 84 ? 28.326 12.946 -32.524 1.00 68.75 84 ASP A CA 1
ATOM 681 C C . ASP A 1 84 ? 29.572 12.018 -32.423 1.00 68.75 84 ASP A C 1
ATOM 683 O O . ASP A 1 84 ? 30.225 11.871 -31.390 1.00 68.75 84 ASP A O 1
ATOM 687 N N . ILE A 1 85 ? 29.904 11.430 -33.582 1.00 65.94 85 ILE A N 1
ATOM 688 C CA . ILE A 1 85 ? 31.239 11.297 -34.221 1.00 65.94 85 ILE A CA 1
ATOM 689 C C . ILE A 1 85 ? 32.181 10.090 -33.930 1.00 65.94 85 ILE A C 1
ATOM 691 O O . ILE A 1 85 ? 32.950 9.762 -34.831 1.00 65.94 85 ILE A O 1
ATOM 695 N N . ASP A 1 86 ? 32.084 9.287 -32.860 1.00 82.56 86 ASP A N 1
ATOM 696 C CA . ASP A 1 86 ? 33.034 8.149 -32.676 1.00 82.56 86 ASP A CA 1
ATOM 697 C C . ASP A 1 86 ? 32.447 6.729 -32.851 1.00 82.56 86 ASP A C 1
ATOM 699 O O . ASP A 1 86 ? 31.440 6.354 -32.248 1.00 82.56 86 ASP A O 1
ATOM 703 N N . ALA A 1 87 ? 33.158 5.848 -33.574 1.00 81.19 87 ALA A N 1
ATOM 704 C CA . ALA A 1 87 ? 32.793 4.429 -33.761 1.00 81.19 87 ALA A CA 1
ATOM 705 C C . ALA A 1 87 ? 32.670 3.635 -32.439 1.00 81.19 87 ALA A C 1
ATOM 707 O O . ALA A 1 87 ? 31.842 2.726 -32.295 1.00 81.19 87 ALA A O 1
ATOM 708 N N . VAL A 1 88 ? 33.468 4.006 -31.433 1.00 82.94 88 VAL A N 1
ATOM 709 C CA . VAL A 1 88 ? 33.389 3.436 -30.078 1.00 82.94 88 VAL A CA 1
ATOM 710 C C . VAL A 1 88 ? 32.111 3.896 -29.365 1.00 82.94 88 VAL A C 1
ATOM 712 O O . VAL A 1 88 ? 31.458 3.094 -28.686 1.00 82.94 88 VAL A O 1
ATOM 715 N N . LEU A 1 89 ? 31.703 5.156 -29.560 1.00 83.56 89 LEU A N 1
ATOM 716 C CA . LEU A 1 89 ? 30.451 5.693 -29.021 1.00 83.56 89 LEU A CA 1
ATOM 717 C C . LEU A 1 89 ? 29.236 5.043 -29.686 1.00 83.56 89 LEU A C 1
ATOM 719 O O . LEU A 1 89 ? 28.306 4.666 -28.975 1.00 83.56 89 LEU A O 1
ATOM 723 N N . LEU A 1 90 ? 29.286 4.779 -30.995 1.00 85.38 90 LEU A N 1
ATOM 724 C CA . LEU A 1 90 ? 28.238 4.047 -31.719 1.00 85.38 90 LEU A CA 1
ATOM 725 C C . LEU A 1 90 ? 28.006 2.640 -31.147 1.00 85.38 90 LEU A C 1
ATOM 727 O O . LEU A 1 90 ? 26.866 2.235 -30.914 1.00 85.38 90 LEU A O 1
ATOM 731 N N . THR A 1 91 ? 29.076 1.902 -30.834 1.00 90.00 91 THR A N 1
ATOM 732 C CA . THR A 1 91 ? 28.958 0.563 -30.224 1.00 90.00 91 THR A CA 1
ATOM 733 C C . THR A 1 91 ? 28.333 0.637 -28.825 1.00 90.00 91 THR A C 1
ATOM 735 O O . THR A 1 91 ? 27.477 -0.180 -28.460 1.00 90.00 91 THR A O 1
ATOM 738 N N . ARG A 1 92 ? 28.718 1.644 -28.030 1.00 89.38 92 ARG A N 1
ATOM 739 C CA . ARG A 1 92 ? 28.133 1.898 -26.705 1.00 89.38 92 ARG A CA 1
ATOM 740 C C . ARG A 1 92 ? 26.655 2.287 -26.807 1.00 89.38 92 ARG A C 1
ATOM 742 O O . ARG A 1 92 ? 25.852 1.782 -26.021 1.00 89.38 92 ARG A O 1
ATOM 749 N N . ALA A 1 93 ? 26.294 3.114 -27.783 1.00 90.81 93 ALA A N 1
ATOM 750 C CA . ALA A 1 93 ? 24.928 3.545 -28.054 1.00 90.81 93 ALA A CA 1
ATOM 751 C C . ALA A 1 93 ? 24.037 2.378 -28.491 1.00 90.81 93 ALA A C 1
ATOM 753 O O . ALA A 1 93 ? 22.941 2.212 -27.958 1.00 90.81 93 ALA A O 1
ATOM 754 N N . ALA A 1 94 ? 24.529 1.505 -29.375 1.00 92.31 94 ALA A N 1
ATOM 755 C CA . ALA A 1 94 ? 23.817 0.298 -29.791 1.00 92.31 94 ALA A CA 1
ATOM 756 C C . ALA A 1 94 ? 23.531 -0.632 -28.599 1.00 92.31 94 ALA A C 1
ATOM 758 O O . ALA A 1 94 ? 22.408 -1.114 -28.433 1.00 92.31 94 ALA A O 1
ATOM 759 N N . ARG A 1 95 ? 24.517 -0.832 -27.710 1.00 94.88 95 ARG A N 1
ATOM 760 C CA . ARG A 1 95 ? 24.322 -1.604 -26.473 1.00 94.88 95 ARG A CA 1
ATOM 761 C C . ARG A 1 95 ? 23.315 -0.931 -25.536 1.00 94.88 95 ARG A C 1
ATOM 763 O O . ARG A 1 95 ? 22.462 -1.625 -24.987 1.00 94.88 95 ARG A O 1
ATOM 770 N N . ALA A 1 96 ? 23.389 0.388 -25.358 1.00 94.38 96 ALA A N 1
ATOM 771 C CA . ALA A 1 96 ? 22.448 1.137 -24.525 1.00 94.38 96 ALA A CA 1
ATOM 772 C C . ALA A 1 96 ? 21.012 1.073 -25.068 1.00 94.38 96 ALA A C 1
ATOM 774 O O . ALA A 1 96 ? 20.085 0.822 -24.303 1.00 94.38 96 ALA A O 1
ATOM 775 N N . LYS A 1 97 ? 20.830 1.198 -26.387 1.00 95.38 97 LYS A N 1
ATOM 776 C CA . LYS A 1 97 ? 19.537 1.025 -27.063 1.00 95.38 97 LYS A CA 1
ATOM 777 C C . LYS A 1 97 ? 18.964 -0.375 -26.840 1.00 95.38 97 LYS A C 1
ATOM 779 O O . LYS A 1 97 ? 17.790 -0.522 -26.524 1.00 95.38 97 LYS A O 1
ATOM 784 N N . LEU A 1 98 ? 19.795 -1.410 -26.943 1.00 96.69 98 LEU A N 1
ATOM 785 C CA . LEU A 1 98 ? 19.359 -2.783 -26.693 1.00 96.69 98 LEU A CA 1
ATOM 786 C C . LEU A 1 98 ? 18.915 -2.980 -25.233 1.00 96.69 98 LEU A C 1
ATOM 788 O O . LEU A 1 98 ? 17.895 -3.620 -24.979 1.00 96.69 98 LEU A O 1
ATOM 792 N N . GLN A 1 99 ? 19.640 -2.400 -24.270 1.00 97.12 99 GLN A N 1
ATOM 793 C CA . GLN A 1 99 ? 19.228 -2.420 -22.861 1.00 97.12 99 GLN A CA 1
ATOM 794 C C . GLN A 1 99 ? 17.927 -1.645 -22.631 1.00 97.12 99 GLN A C 1
ATOM 796 O O . GLN A 1 99 ? 17.061 -2.130 -21.906 1.00 97.12 99 GLN A O 1
ATOM 801 N N . TYR A 1 100 ? 17.750 -0.498 -23.290 1.00 97.06 100 TYR A N 1
ATOM 802 C CA . TYR A 1 100 ? 16.508 0.271 -23.250 1.00 97.06 100 TYR A CA 1
ATOM 803 C C . TYR A 1 100 ? 15.305 -0.574 -23.690 1.00 97.06 100 TYR A C 1
ATOM 805 O O . TYR A 1 100 ? 14.331 -0.669 -22.946 1.00 97.06 100 TYR A O 1
ATOM 813 N N . GLU A 1 101 ? 15.386 -1.252 -24.839 1.00 97.38 101 GLU A N 1
ATOM 814 C CA . GLU A 1 101 ? 14.284 -2.094 -25.331 1.00 97.38 101 GLU A CA 1
ATOM 815 C C . GLU A 1 101 ? 13.990 -3.275 -24.395 1.00 97.38 101 GLU A C 1
ATOM 817 O O . GLU A 1 101 ? 12.828 -3.584 -24.129 1.00 97.38 101 GLU A O 1
ATOM 822 N N . ARG A 1 102 ? 15.025 -3.902 -23.813 1.00 98.00 102 ARG A N 1
ATOM 823 C CA . ARG A 1 102 ? 14.836 -4.962 -22.806 1.00 98.00 102 ARG A CA 1
ATOM 824 C C . ARG A 1 102 ? 14.103 -4.447 -21.570 1.00 98.00 102 ARG A C 1
ATOM 826 O O . ARG A 1 102 ? 13.153 -5.083 -21.120 1.00 98.00 102 ARG A O 1
ATOM 833 N N . ARG A 1 103 ? 14.517 -3.295 -21.030 1.00 97.56 103 ARG A N 1
ATOM 834 C CA . ARG A 1 103 ? 13.864 -2.681 -19.862 1.00 97.56 103 ARG A CA 1
ATOM 835 C C . ARG A 1 103 ? 12.439 -2.244 -20.168 1.00 97.56 103 ARG A C 1
ATOM 837 O O . ARG A 1 103 ? 11.563 -2.439 -19.331 1.00 97.56 103 ARG A O 1
ATOM 844 N N . ARG A 1 104 ? 12.195 -1.733 -21.375 1.00 97.62 104 ARG A N 1
ATOM 845 C CA . ARG A 1 104 ? 10.860 -1.385 -21.862 1.00 97.62 104 ARG A CA 1
ATOM 846 C C . ARG A 1 104 ? 9.932 -2.596 -21.894 1.00 97.62 104 ARG A C 1
ATOM 848 O O . ARG A 1 104 ? 8.807 -2.488 -21.419 1.00 97.62 104 ARG A O 1
ATOM 855 N N . ALA A 1 105 ? 10.400 -3.737 -22.401 1.00 97.81 105 ALA A N 1
ATOM 856 C CA . ALA A 1 105 ? 9.625 -4.976 -22.390 1.00 97.81 105 ALA A CA 1
ATOM 857 C C . ALA A 1 105 ? 9.290 -5.414 -20.953 1.00 97.81 105 ALA A C 1
ATOM 859 O O . ALA A 1 105 ? 8.122 -5.612 -20.634 1.00 97.81 105 ALA A O 1
ATOM 860 N N . THR A 1 106 ? 10.282 -5.433 -20.052 1.00 97.81 106 THR A N 1
ATOM 861 C CA . THR A 1 106 ? 10.052 -5.748 -18.630 1.00 97.81 106 THR A CA 1
ATOM 862 C C . THR A 1 106 ? 9.047 -4.794 -17.981 1.00 97.81 106 THR A C 1
ATOM 864 O O . THR A 1 106 ? 8.197 -5.231 -17.213 1.00 97.81 106 THR A O 1
ATOM 867 N N . LEU A 1 107 ? 9.111 -3.497 -18.293 1.00 97.62 107 LEU A N 1
ATOM 868 C CA . LEU A 1 107 ? 8.177 -2.499 -17.774 1.00 97.62 107 LEU A CA 1
ATOM 869 C C . LEU A 1 107 ? 6.738 -2.755 -18.252 1.00 97.62 107 LEU A C 1
ATOM 871 O O . LEU A 1 107 ? 5.794 -2.618 -17.478 1.00 97.62 107 LEU A O 1
ATOM 875 N N . ILE A 1 108 ? 6.556 -3.131 -19.519 1.00 97.62 108 ILE A N 1
ATOM 876 C CA . ILE A 1 108 ? 5.237 -3.479 -20.065 1.00 97.62 108 ILE A CA 1
ATOM 877 C C . ILE A 1 108 ? 4.672 -4.706 -19.341 1.00 97.62 108 ILE A C 1
ATOM 879 O O . ILE A 1 108 ? 3.513 -4.683 -18.920 1.00 97.62 108 ILE A O 1
ATOM 883 N N . ASP A 1 109 ? 5.498 -5.731 -19.128 1.00 97.81 109 ASP A N 1
ATOM 884 C CA . ASP A 1 109 ? 5.097 -6.951 -18.426 1.00 97.81 109 ASP A CA 1
ATOM 885 C C . ASP A 1 109 ? 4.703 -6.665 -16.971 1.00 97.81 109 ASP A C 1
ATOM 887 O O . ASP A 1 109 ? 3.653 -7.117 -16.506 1.00 97.81 109 ASP A O 1
ATOM 891 N N . THR A 1 110 ? 5.490 -5.865 -16.242 1.00 96.88 110 THR A N 1
ATOM 892 C CA . THR A 1 110 ? 5.166 -5.499 -14.854 1.00 96.88 110 THR A CA 1
ATOM 893 C C . THR A 1 110 ? 3.891 -4.662 -14.769 1.00 96.88 110 THR A C 1
ATOM 895 O O . THR A 1 110 ? 3.069 -4.897 -13.878 1.00 96.88 110 THR A O 1
ATOM 898 N N . PHE A 1 111 ? 3.651 -3.751 -15.719 1.00 96.56 111 PHE A N 1
ATOM 899 C CA . PHE A 1 111 ? 2.383 -3.020 -15.810 1.00 96.56 111 PHE A CA 1
ATOM 900 C C . PHE A 1 111 ? 1.192 -3.935 -16.100 1.00 96.56 111 PHE A C 1
ATOM 902 O O . PHE A 1 111 ? 0.133 -3.752 -15.495 1.00 96.56 111 PHE A O 1
ATOM 909 N N . ALA A 1 112 ? 1.340 -4.919 -16.988 1.00 95.75 112 ALA A N 1
ATOM 910 C CA . ALA A 1 112 ? 0.287 -5.891 -17.266 1.00 95.75 112 ALA A CA 1
ATOM 911 C C . ALA A 1 112 ? -0.067 -6.695 -16.006 1.00 95.75 112 ALA A C 1
ATOM 913 O O . ALA A 1 112 ? -1.242 -6.812 -15.659 1.00 95.75 112 ALA A O 1
ATOM 914 N N . GLN A 1 113 ? 0.939 -7.156 -15.259 1.00 94.38 113 GLN A N 1
ATOM 915 C CA . GLN A 1 113 ? 0.723 -7.866 -13.997 1.00 94.38 113 GLN A CA 1
ATOM 916 C C . GLN A 1 113 ? 0.099 -6.984 -12.902 1.00 94.38 113 GLN A C 1
ATOM 918 O O . GLN A 1 113 ? -0.628 -7.479 -12.040 1.00 94.38 113 GLN A O 1
ATOM 923 N N . LEU A 1 114 ? 0.394 -5.681 -12.892 1.00 95.00 114 LEU A N 1
ATOM 924 C CA . LEU A 1 114 ? -0.218 -4.739 -11.956 1.00 95.00 114 LEU A CA 1
ATOM 925 C C . LEU A 1 114 ? -1.688 -4.489 -12.305 1.00 95.00 114 LEU A C 1
ATOM 927 O O . LEU A 1 114 ? -2.522 -4.424 -11.407 1.00 95.00 114 LEU A O 1
ATOM 931 N N . ARG A 1 115 ? -2.020 -4.408 -13.599 1.00 93.25 115 ARG A N 1
ATOM 932 C CA . ARG A 1 115 ? -3.407 -4.302 -14.070 1.00 93.25 115 ARG A CA 1
ATOM 933 C C . ARG A 1 115 ? -4.222 -5.537 -13.711 1.00 93.25 115 ARG A C 1
ATOM 935 O O . ARG A 1 115 ? -5.311 -5.376 -13.183 1.00 93.25 115 ARG A O 1
ATOM 942 N N . THR A 1 116 ? -3.695 -6.743 -13.914 1.00 91.81 116 THR A N 1
ATOM 943 C CA . THR A 1 116 ? -4.413 -7.973 -13.535 1.00 91.81 116 THR A CA 1
ATOM 944 C C . THR A 1 116 ? -4.616 -8.084 -12.026 1.00 91.81 116 THR A C 1
ATOM 946 O O . THR A 1 116 ? -5.677 -8.497 -11.574 1.00 91.81 116 THR A O 1
ATOM 949 N N . GLN A 1 117 ? -3.640 -7.667 -11.214 1.00 89.88 117 GLN A N 1
ATOM 950 C CA . GLN A 1 117 ? -3.845 -7.563 -9.765 1.00 89.88 117 GLN A CA 1
ATOM 951 C C . GLN A 1 117 ? -4.878 -6.498 -9.403 1.00 89.88 117 GLN A C 1
ATOM 953 O O . GLN A 1 117 ? -5.626 -6.677 -8.443 1.00 89.88 117 GLN A O 1
ATOM 958 N N . TYR A 1 118 ? -4.913 -5.394 -10.150 1.00 88.44 118 TYR A N 1
ATOM 959 C CA . TYR A 1 118 ? -5.870 -4.331 -9.907 1.00 88.44 118 TYR A CA 1
ATOM 960 C C . TYR A 1 118 ? -7.304 -4.793 -10.165 1.00 88.44 118 TYR A C 1
ATOM 962 O O . TYR A 1 118 ? -8.150 -4.625 -9.292 1.00 88.44 118 TYR A O 1
ATOM 970 N N . THR A 1 119 ? -7.555 -5.426 -11.310 1.00 89.12 119 THR A N 1
ATOM 971 C CA . THR A 1 119 ? -8.884 -5.938 -11.667 1.00 89.12 119 THR A CA 1
ATOM 972 C C . THR A 1 119 ? -9.353 -6.996 -10.670 1.00 89.12 119 THR A C 1
ATOM 974 O O . THR A 1 119 ? -10.454 -6.908 -10.142 1.00 89.12 119 THR A O 1
ATOM 977 N N . LEU A 1 120 ? -8.484 -7.939 -10.296 1.00 85.06 120 LEU A N 1
ATOM 978 C CA . LEU A 1 120 ? -8.835 -8.988 -9.334 1.00 85.06 120 LEU A CA 1
ATOM 979 C C . LEU A 1 120 ? -9.131 -8.464 -7.921 1.00 85.06 120 LEU A C 1
ATOM 981 O O . LEU A 1 120 ? -9.908 -9.081 -7.200 1.00 85.06 120 LEU A O 1
ATOM 985 N N . PHE A 1 121 ? -8.481 -7.379 -7.490 1.00 80.88 121 PHE A N 1
ATOM 986 C CA . PHE A 1 121 ? -8.548 -6.933 -6.095 1.00 80.88 121 PHE A CA 1
ATOM 987 C C . PHE A 1 121 ? -9.418 -5.691 -5.865 1.00 80.88 121 PHE A C 1
ATOM 989 O O . PHE A 1 121 ? -10.030 -5.564 -4.806 1.00 80.88 121 PHE A O 1
ATOM 996 N N . PHE A 1 122 ? -9.432 -4.746 -6.807 1.00 77.94 122 PHE A N 1
ATOM 997 C CA . PHE A 1 122 ? -10.079 -3.443 -6.636 1.00 77.94 122 PHE A CA 1
ATOM 998 C C . PHE A 1 122 ? -11.366 -3.276 -7.442 1.00 77.94 122 PHE A C 1
ATOM 1000 O O . PHE A 1 122 ? -12.172 -2.437 -7.050 1.00 77.94 122 PHE A O 1
ATOM 1007 N N . GLU A 1 123 ? -11.574 -4.030 -8.527 1.00 83.44 123 GLU A N 1
ATOM 1008 C CA . GLU A 1 123 ? -12.852 -3.977 -9.259 1.00 83.44 123 GLU A CA 1
ATOM 1009 C C . GLU A 1 123 ? -13.945 -4.800 -8.576 1.00 83.44 123 GLU A C 1
ATOM 1011 O O . GLU A 1 123 ? -15.127 -4.494 -8.728 1.00 83.44 123 GLU A O 1
ATOM 1016 N N . ASP A 1 124 ? -13.572 -5.794 -7.767 1.00 82.25 124 ASP A N 1
ATOM 1017 C CA . ASP A 1 124 ? -14.538 -6.505 -6.941 1.00 82.25 124 ASP A CA 1
ATOM 1018 C C . ASP A 1 124 ? -14.945 -5.631 -5.733 1.00 82.25 124 ASP A C 1
ATOM 1020 O O . ASP A 1 124 ? -14.207 -5.440 -4.757 1.00 82.25 124 ASP A O 1
ATOM 1024 N N . GLU A 1 125 ? -16.140 -5.042 -5.828 1.00 80.44 125 GLU A N 1
ATOM 1025 C CA . GLU A 1 125 ? -16.714 -4.132 -4.829 1.00 80.44 125 GLU A CA 1
ATOM 1026 C C . GLU A 1 125 ? -16.886 -4.805 -3.458 1.00 80.44 125 GLU A C 1
ATOM 1028 O O . GLU A 1 125 ? -16.701 -4.163 -2.418 1.00 80.44 125 GLU A O 1
ATOM 1033 N N . GLU A 1 126 ? -17.223 -6.094 -3.426 1.00 81.25 126 GLU A N 1
ATOM 1034 C CA . GLU A 1 126 ? -17.519 -6.827 -2.192 1.00 81.25 126 GLU A CA 1
ATOM 1035 C C . GLU A 1 126 ? -16.294 -7.034 -1.278 1.00 81.25 126 GLU A C 1
ATOM 1037 O O . GLU A 1 126 ? -16.342 -6.595 -0.117 1.00 81.25 126 GLU A O 1
ATOM 1042 N N . PRO A 1 127 ? -15.161 -7.612 -1.732 1.00 77.25 127 PRO A N 1
ATOM 1043 C CA . PRO A 1 127 ? -13.971 -7.757 -0.900 1.00 77.25 127 PRO A CA 1
ATOM 1044 C C . PRO A 1 127 ? -13.413 -6.393 -0.490 1.00 77.25 127 PRO A C 1
ATOM 1046 O O . PRO A 1 127 ? -13.014 -6.214 0.666 1.00 77.25 127 PRO A O 1
ATOM 1049 N N . LEU A 1 128 ? -13.458 -5.389 -1.372 1.00 80.06 128 LEU A N 1
ATOM 1050 C CA . LEU A 1 128 ? -13.016 -4.038 -1.039 1.00 80.06 128 LEU A CA 1
ATOM 1051 C C . LEU A 1 128 ? -13.878 -3.414 0.071 1.00 80.06 128 LEU A C 1
ATOM 1053 O O . LEU A 1 128 ? -13.343 -2.854 1.043 1.00 80.06 128 LEU A O 1
ATOM 1057 N N . ARG A 1 129 ? -15.208 -3.540 -0.012 1.00 83.12 129 ARG A N 1
ATOM 1058 C CA . ARG A 1 129 ? -16.144 -3.096 1.035 1.00 83.12 129 ARG A CA 1
ATOM 1059 C C . ARG A 1 129 ? -15.912 -3.845 2.344 1.00 83.12 129 ARG A C 1
ATOM 1061 O O . ARG A 1 129 ? -15.871 -3.212 3.407 1.00 83.12 129 ARG A O 1
ATOM 1068 N N . GLN A 1 130 ? -15.704 -5.160 2.293 1.00 81.81 130 GLN A N 1
ATOM 1069 C CA . GLN A 1 130 ? -15.457 -5.996 3.468 1.00 81.81 130 GLN A CA 1
ATOM 1070 C C . GLN A 1 130 ? -14.156 -5.597 4.180 1.00 81.81 130 GLN A C 1
ATOM 1072 O O . GLN A 1 130 ? -14.159 -5.334 5.392 1.00 81.81 130 GLN A O 1
ATOM 1077 N N . VAL A 1 131 ? -13.060 -5.456 3.431 1.00 80.56 131 VAL A N 1
ATOM 1078 C CA . VAL A 1 131 ? -11.759 -4.992 3.934 1.00 80.56 131 VAL A CA 1
ATOM 1079 C C . VAL A 1 131 ? -11.881 -3.598 4.534 1.00 80.56 131 VAL A C 1
ATOM 1081 O O . VAL A 1 131 ? -11.409 -3.357 5.649 1.00 80.56 131 VAL A O 1
ATOM 1084 N N . THR A 1 132 ? -12.566 -2.683 3.849 1.00 83.25 132 THR A N 1
ATOM 1085 C CA . THR A 1 132 ? -12.752 -1.304 4.315 1.00 83.25 132 THR A CA 1
ATOM 1086 C C . THR A 1 132 ? -13.576 -1.253 5.604 1.00 83.25 132 THR A C 1
ATOM 1088 O O . THR A 1 132 ? -13.212 -0.555 6.559 1.00 83.25 132 THR A O 1
ATOM 1091 N N . SER A 1 133 ? -14.662 -2.025 5.684 1.00 83.38 133 SER A N 1
ATOM 1092 C CA . SER A 1 133 ? -15.494 -2.172 6.886 1.00 83.38 133 SER A CA 1
ATOM 1093 C C . SER A 1 133 ? -14.675 -2.693 8.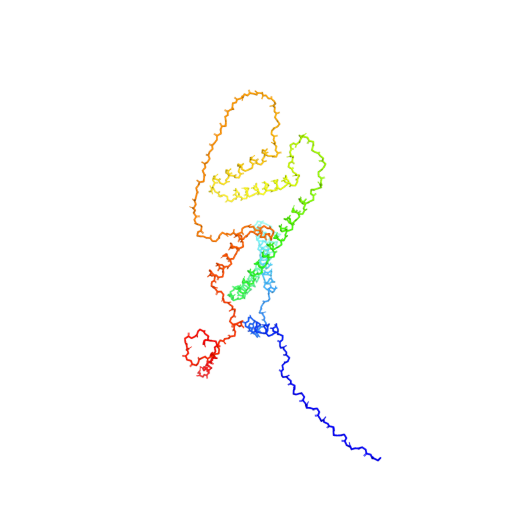065 1.00 83.38 133 SER A C 1
ATOM 1095 O O . SER A 1 133 ? -14.704 -2.132 9.168 1.00 83.38 133 SER A O 1
ATOM 1097 N N . MET A 1 134 ? -13.873 -3.727 7.830 1.00 81.62 134 MET A N 1
ATOM 1098 C CA . MET A 1 134 ? -13.014 -4.323 8.842 1.00 81.62 134 MET A CA 1
ATOM 1099 C C . MET A 1 134 ? -11.902 -3.367 9.296 1.00 81.62 134 MET A C 1
ATOM 1101 O O . MET A 1 134 ? -11.703 -3.184 10.501 1.00 81.62 134 MET A O 1
ATOM 1105 N N . ALA A 1 135 ? -11.241 -2.668 8.372 1.00 79.31 135 ALA A N 1
ATOM 1106 C CA . ALA A 1 135 ? -10.245 -1.645 8.683 1.00 79.31 135 ALA A CA 1
ATOM 1107 C C . ALA A 1 135 ? -10.838 -0.520 9.550 1.00 79.31 135 ALA A C 1
ATOM 1109 O O . ALA A 1 135 ? -10.234 -0.111 10.551 1.00 79.31 135 ALA A O 1
ATOM 1110 N N . ARG A 1 136 ? -12.065 -0.069 9.242 1.00 87.12 136 ARG A N 1
ATOM 1111 C CA . ARG A 1 136 ? -12.808 0.902 10.064 1.00 87.12 136 ARG A CA 1
ATOM 1112 C C . ARG A 1 136 ? -13.064 0.368 11.476 1.00 87.12 136 ARG A C 1
ATOM 1114 O O . ARG A 1 136 ? -12.826 1.098 12.442 1.00 87.12 136 ARG A O 1
ATOM 1121 N N . ARG A 1 137 ? -13.481 -0.896 11.633 1.00 85.31 137 ARG A N 1
ATOM 1122 C CA . ARG A 1 137 ? -13.673 -1.525 12.959 1.00 85.31 137 ARG A CA 1
ATOM 1123 C C . ARG A 1 137 ? -12.371 -1.592 13.753 1.00 85.31 137 ARG A C 1
ATOM 1125 O O . ARG A 1 137 ? -12.347 -1.196 14.919 1.00 85.31 137 ARG A O 1
ATOM 1132 N N . VAL A 1 138 ? -11.273 -2.020 13.129 1.00 81.75 138 VAL A N 1
ATOM 1133 C CA . VAL A 1 138 ? -9.950 -2.084 13.773 1.00 81.75 138 VAL A CA 1
ATOM 1134 C C . VAL A 1 138 ? -9.495 -0.695 14.223 1.00 81.75 138 VAL A C 1
ATOM 1136 O O . VAL A 1 138 ? -9.029 -0.539 15.355 1.00 81.75 138 VAL A O 1
ATOM 1139 N N . ARG A 1 139 ? -9.672 0.334 13.385 1.00 86.75 139 ARG A N 1
ATOM 1140 C CA . ARG A 1 139 ? -9.351 1.727 13.732 1.00 86.75 139 ARG A CA 1
ATOM 1141 C C . ARG A 1 139 ? -10.167 2.211 14.930 1.00 86.75 139 ARG A C 1
ATOM 1143 O O . ARG A 1 139 ? -9.575 2.717 15.884 1.00 86.75 139 ARG A O 1
ATOM 1150 N N . ARG A 1 140 ? -11.489 1.998 14.922 1.00 91.56 140 ARG A N 1
ATOM 1151 C CA . ARG A 1 140 ? -12.378 2.336 16.050 1.00 91.56 140 ARG A CA 1
ATOM 1152 C C . ARG A 1 140 ? -11.935 1.631 17.338 1.00 91.56 140 ARG A C 1
ATOM 1154 O O . ARG A 1 140 ? -11.785 2.284 18.367 1.00 91.56 140 ARG A O 1
ATOM 1161 N N . LYS A 1 141 ? -11.615 0.333 17.275 1.00 90.62 141 LYS A N 1
ATOM 1162 C CA . LYS A 1 141 ? -11.122 -0.450 18.425 1.00 90.62 141 LYS A CA 1
ATOM 1163 C C . LYS A 1 141 ? -9.779 0.066 18.953 1.00 90.62 141 LYS A C 1
ATOM 1165 O O . LYS A 1 141 ? -9.600 0.185 20.165 1.00 90.62 141 LYS A O 1
ATOM 1170 N N . LYS A 1 142 ? -8.831 0.413 18.073 1.00 90.19 142 LYS A N 1
ATOM 1171 C CA . LYS A 1 142 ? -7.548 1.025 18.470 1.00 90.19 142 LYS A CA 1
ATOM 1172 C C . LYS A 1 142 ? -7.755 2.384 19.139 1.00 90.19 142 LYS A C 1
ATOM 1174 O O . LYS A 1 142 ? -7.149 2.644 20.175 1.00 90.19 142 LYS A O 1
ATOM 1179 N N . GLN A 1 143 ? -8.618 3.226 18.577 1.00 90.81 143 GLN A N 1
ATOM 1180 C CA . GLN A 1 143 ? -8.947 4.534 19.141 1.00 90.81 143 GLN A CA 1
ATOM 1181 C C . GLN A 1 143 ? -9.598 4.405 20.520 1.00 90.81 143 GLN A C 1
ATOM 1183 O O . GLN A 1 143 ? -9.196 5.104 21.447 1.00 90.81 143 GLN A O 1
ATOM 1188 N N . TYR A 1 144 ? -10.532 3.466 20.678 1.00 95.94 144 TYR A N 1
ATOM 1189 C CA . TYR A 1 144 ? -11.133 3.146 21.969 1.00 95.94 144 TYR A CA 1
ATOM 1190 C C . TYR A 1 144 ? -10.075 2.728 22.997 1.00 95.94 144 TYR A C 1
ATOM 1192 O O . TYR A 1 144 ? -10.008 3.312 24.072 1.00 95.94 144 TYR A O 1
ATOM 1200 N N . ARG A 1 145 ? -9.175 1.794 22.652 1.00 94.69 145 ARG A N 1
ATOM 1201 C CA . ARG A 1 145 ? -8.089 1.363 23.553 1.00 94.69 145 ARG A CA 1
ATOM 1202 C C . ARG A 1 145 ? -7.178 2.517 23.972 1.00 94.69 145 ARG A C 1
ATOM 1204 O O . ARG A 1 145 ? -6.760 2.563 25.123 1.00 94.69 145 ARG A O 1
ATOM 1211 N N . ARG A 1 146 ? -6.868 3.443 23.058 1.00 95.31 146 ARG A N 1
ATOM 1212 C CA . ARG A 1 146 ? -6.082 4.648 23.374 1.00 95.31 146 ARG A CA 1
ATOM 1213 C C . ARG A 1 146 ? -6.820 5.550 24.364 1.00 95.31 146 ARG A C 1
ATOM 1215 O O . ARG A 1 146 ? -6.241 5.903 25.384 1.00 95.31 146 ARG A O 1
ATOM 1222 N N . ARG A 1 147 ? -8.099 5.845 24.108 1.00 94.12 147 ARG A N 1
ATOM 1223 C CA . ARG A 1 147 ? -8.940 6.651 25.010 1.00 94.12 147 ARG A CA 1
ATOM 1224 C C . ARG A 1 147 ? -9.098 6.003 26.385 1.00 94.12 147 ARG A C 1
ATOM 1226 O O . ARG A 1 147 ? -8.927 6.680 27.386 1.00 94.12 147 ARG A O 1
ATOM 1233 N N . ALA A 1 148 ? -9.333 4.694 26.442 1.00 93.75 148 ALA A N 1
ATOM 1234 C CA . ALA A 1 148 ? -9.446 3.959 27.699 1.00 93.75 148 ALA A CA 1
ATOM 1235 C C . ALA A 1 148 ? -8.139 3.997 28.513 1.00 93.75 148 ALA A C 1
ATOM 1237 O O . ALA A 1 148 ? -8.172 4.177 29.726 1.00 93.75 148 ALA A O 1
ATOM 1238 N N . LYS A 1 149 ? -6.974 3.874 27.859 1.00 94.94 149 LYS A N 1
ATOM 1239 C CA . LYS A 1 149 ? -5.670 4.042 28.526 1.00 94.94 149 LYS A CA 1
ATOM 1240 C C . LYS A 1 149 ? -5.488 5.459 29.069 1.00 94.94 149 LYS A C 1
ATOM 1242 O O . LYS A 1 149 ? -5.083 5.607 30.216 1.00 94.94 149 LYS A O 1
ATOM 1247 N N . GLN A 1 150 ? -5.831 6.471 28.275 1.00 94.75 150 GLN A N 1
ATOM 1248 C CA . GLN A 1 150 ? -5.763 7.871 28.690 1.00 94.75 150 GLN A CA 1
ATOM 1249 C C . GLN A 1 150 ? -6.687 8.148 29.886 1.00 94.75 150 GLN A C 1
ATOM 1251 O O . GLN A 1 150 ? -6.261 8.762 30.855 1.00 94.75 150 GLN A O 1
ATOM 1256 N N . GLN A 1 151 ? -7.918 7.633 29.871 1.00 93.50 151 GLN A N 1
ATOM 1257 C CA . GLN A 1 151 ? -8.850 7.753 30.996 1.00 93.50 151 GLN A CA 1
ATOM 1258 C C . GLN A 1 151 ? -8.311 7.096 32.269 1.00 93.50 151 GLN A C 1
ATOM 1260 O O . GLN A 1 151 ? -8.395 7.691 33.336 1.00 93.50 151 GLN A O 1
ATOM 1265 N N . ARG A 1 152 ? -7.703 5.907 32.167 1.00 95.00 152 ARG A N 1
ATOM 1266 C CA . ARG A 1 152 ? -7.062 5.247 33.319 1.00 95.00 152 ARG A CA 1
ATOM 1267 C C . ARG A 1 152 ? -5.898 6.062 33.881 1.00 95.00 152 ARG A C 1
ATOM 1269 O O . ARG A 1 152 ? -5.748 6.124 35.093 1.00 95.00 152 ARG A O 1
ATOM 1276 N N . GLN A 1 153 ? -5.094 6.685 33.019 1.00 95.00 153 GLN A N 1
ATOM 1277 C CA . GLN A 1 153 ? -4.005 7.570 33.447 1.00 95.00 153 GLN A CA 1
ATOM 1278 C C . GLN A 1 153 ? -4.536 8.816 34.160 1.00 95.00 153 GLN A C 1
ATOM 1280 O O . GLN A 1 153 ? -4.043 9.144 35.230 1.00 95.00 153 GLN A O 1
ATOM 12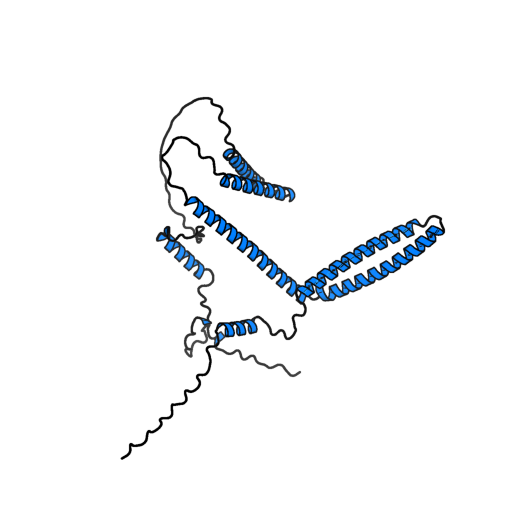85 N N . ILE A 1 154 ? -5.570 9.460 33.610 1.00 93.31 154 ILE A N 1
ATOM 1286 C CA . ILE A 1 154 ? -6.224 10.614 34.243 1.00 93.31 154 ILE A CA 1
ATOM 1287 C C . ILE A 1 154 ? -6.800 10.216 35.605 1.00 93.31 154 ILE A C 1
ATOM 1289 O O . ILE A 1 154 ? -6.547 10.890 36.593 1.00 93.31 154 ILE A O 1
ATOM 1293 N N . HIS A 1 155 ? -7.521 9.097 35.678 1.00 92.00 155 HIS A N 1
ATOM 1294 C CA . HIS A 1 155 ? -8.097 8.611 36.931 1.00 92.00 155 HIS A CA 1
ATOM 1295 C C . HIS A 1 155 ? -7.024 8.319 37.985 1.00 92.00 155 HIS A C 1
ATOM 1297 O O . HIS A 1 155 ? -7.174 8.691 39.143 1.00 92.00 155 HIS A O 1
ATOM 1303 N N . ARG A 1 156 ? -5.915 7.689 37.578 1.00 95.50 156 ARG A N 1
ATOM 1304 C CA . ARG A 1 156 ? -4.769 7.447 38.458 1.00 95.50 156 ARG A CA 1
ATOM 1305 C C . ARG A 1 156 ? -4.171 8.756 38.976 1.00 95.50 156 ARG A C 1
ATOM 1307 O O . ARG A 1 156 ? -3.957 8.871 40.172 1.00 95.50 156 ARG A O 1
ATOM 1314 N N . TYR A 1 157 ? -3.965 9.732 38.095 1.00 94.31 157 TYR A N 1
ATOM 1315 C CA . TYR A 1 157 ? -3.444 11.046 38.467 1.00 94.31 157 TYR A CA 1
ATOM 1316 C C . TYR A 1 157 ? -4.361 11.769 39.468 1.00 94.31 157 TYR A C 1
ATOM 1318 O O . TYR A 1 157 ? -3.892 12.314 40.463 1.00 94.31 157 TYR A O 1
ATOM 1326 N N . VAL A 1 158 ? -5.679 11.727 39.244 1.00 93.19 158 VAL A N 1
ATOM 1327 C CA . VAL A 1 158 ? -6.669 12.310 40.163 1.00 93.19 158 VAL A CA 1
ATOM 1328 C C . VAL A 1 158 ? -6.610 11.626 41.532 1.00 93.19 158 VAL A C 1
ATOM 1330 O O . VAL A 1 158 ? -6.514 12.316 42.543 1.00 93.19 158 VAL A O 1
ATOM 1333 N N . LEU A 1 159 ? -6.580 10.290 41.587 1.00 93.62 159 LEU A N 1
ATOM 1334 C CA . LEU A 1 159 ? -6.439 9.561 42.853 1.00 93.62 159 LEU A CA 1
ATOM 1335 C C . LEU A 1 159 ? -5.132 9.902 43.587 1.00 93.62 159 LEU A C 1
ATOM 1337 O O . LEU A 1 159 ? -5.153 10.172 44.786 1.00 93.62 159 LEU A O 1
ATOM 1341 N N . GLU A 1 160 ? -4.001 9.934 42.878 1.00 92.75 160 GLU A N 1
ATOM 1342 C CA . GLU A 1 160 ? -2.703 10.312 43.453 1.00 92.75 160 GLU A CA 1
ATOM 1343 C C . GLU A 1 160 ? -2.745 11.742 44.021 1.00 92.75 160 GLU A C 1
ATOM 1345 O O . GLU A 1 160 ? -2.249 11.973 45.121 1.00 92.75 160 GLU A O 1
ATOM 1350 N N . SER A 1 161 ? -3.417 12.684 43.348 1.00 89.56 161 SER A N 1
ATOM 1351 C CA . SER A 1 161 ? -3.575 14.057 43.850 1.00 89.56 161 SER A CA 1
ATOM 1352 C C . SER A 1 161 ? -4.434 14.154 45.118 1.00 89.56 161 SER A C 1
ATOM 1354 O O . SER A 1 161 ? -4.065 14.884 46.030 1.00 89.56 161 SER A O 1
ATOM 1356 N N . ILE A 1 162 ? -5.517 13.373 45.218 1.00 89.25 162 ILE A N 1
ATOM 1357 C CA . ILE A 1 162 ? -6.403 13.349 46.397 1.00 89.25 162 ILE A CA 1
ATOM 1358 C C . ILE A 1 162 ? -5.706 12.681 47.591 1.00 89.25 162 ILE A C 1
ATOM 1360 O O . ILE A 1 162 ? -5.774 13.153 48.723 1.00 89.25 162 ILE A O 1
ATOM 1364 N N . THR A 1 163 ? -5.007 11.571 47.355 1.00 88.56 163 THR A N 1
ATOM 1365 C CA . THR A 1 163 ? -4.286 10.866 48.430 1.00 88.56 163 THR A CA 1
ATOM 1366 C C . THR A 1 163 ? -3.097 11.672 48.953 1.00 88.56 163 THR A C 1
ATOM 1368 O O . THR A 1 163 ? -2.818 11.641 50.148 1.00 88.56 163 THR A O 1
ATOM 1371 N N . SER A 1 164 ? -2.438 12.446 48.087 1.00 79.81 164 SER A N 1
ATOM 1372 C CA . SER A 1 164 ? -1.284 13.271 48.459 1.00 79.81 164 SER A CA 1
ATOM 1373 C C . SER A 1 164 ? -1.672 14.502 49.286 1.00 79.81 164 SER A C 1
ATOM 1375 O O . SER A 1 164 ? -0.904 14.909 50.151 1.00 79.81 164 SER A O 1
ATOM 1377 N N . THR A 1 165 ? -2.862 15.079 49.080 1.00 70.12 165 THR A N 1
ATOM 1378 C CA . THR A 1 165 ? -3.364 16.199 49.902 1.00 70.12 165 THR A CA 1
ATOM 1379 C C . THR A 1 165 ? -3.847 15.763 51.283 1.00 70.12 165 THR A C 1
ATOM 1381 O O . THR A 1 165 ? -3.885 16.578 52.196 1.00 70.12 165 THR A O 1
ATOM 1384 N N . THR A 1 166 ? -4.177 14.484 51.475 1.00 65.25 166 THR A N 1
ATOM 1385 C CA . THR A 1 166 ? -4.686 13.986 52.767 1.00 65.25 166 THR A CA 1
ATOM 1386 C C . THR A 1 166 ? -3.560 13.699 53.773 1.00 65.25 166 THR A C 1
ATOM 1388 O O . THR A 1 166 ? -3.817 13.527 54.960 1.00 65.25 166 THR A O 1
ATOM 1391 N N . HIS A 1 167 ? -2.296 13.691 53.333 1.00 57.28 167 HIS A N 1
ATOM 1392 C CA . HIS A 1 167 ? -1.133 13.518 54.207 1.00 57.28 167 HIS A CA 1
ATOM 1393 C C . HIS A 1 167 ? -0.461 14.858 54.563 1.00 57.28 167 HIS A C 1
ATOM 1395 O O . HIS A 1 167 ? 0.763 14.950 54.654 1.00 57.28 167 HIS A O 1
ATOM 1401 N N . GLU A 1 168 ? -1.257 15.905 54.807 1.00 53.72 168 GLU A N 1
ATOM 1402 C CA . GLU A 1 168 ? -0.790 17.055 55.584 1.00 53.72 168 GLU A CA 1
ATOM 1403 C C . GLU A 1 168 ? -0.550 16.604 57.030 1.00 53.72 168 GLU A C 1
ATOM 1405 O O . GLU A 1 168 ? -1.449 16.402 57.846 1.00 53.72 168 GLU A O 1
ATOM 1410 N N . ARG A 1 169 ? 0.730 16.355 57.297 1.00 50.38 169 ARG A N 1
ATOM 1411 C CA . ARG A 1 169 ? 1.345 16.160 58.605 1.00 50.38 169 ARG A CA 1
ATOM 1412 C C . ARG A 1 169 ? 0.828 17.227 59.591 1.00 50.38 169 ARG A C 1
ATOM 1414 O O . ARG A 1 169 ? 0.825 18.400 59.225 1.00 50.38 169 ARG A O 1
ATOM 1421 N N . PRO A 1 170 ? 0.437 16.858 60.826 1.00 53.22 170 PRO A N 1
ATOM 1422 C CA . PRO A 1 170 ? -0.075 17.806 61.811 1.00 53.22 170 PRO A CA 1
ATOM 1423 C C . PRO A 1 170 ? 0.929 18.941 62.030 1.00 53.22 170 PRO A C 1
ATOM 1425 O O . PRO A 1 170 ? 2.116 18.703 62.274 1.00 53.22 170 PRO A O 1
ATOM 1428 N N . ALA A 1 171 ? 0.431 20.164 61.874 1.00 49.09 171 ALA A N 1
ATOM 1429 C CA . ALA A 1 171 ? 1.203 21.392 61.897 1.00 49.09 171 ALA A CA 1
ATOM 1430 C C . ALA A 1 171 ? 1.926 21.598 63.246 1.00 49.09 171 ALA A C 1
ATOM 1432 O O . ALA A 1 171 ? 1.286 21.506 64.297 1.00 49.09 171 ALA A O 1
ATOM 1433 N N . PRO A 1 172 ? 3.231 21.932 63.254 1.00 64.75 172 PRO A N 1
ATOM 1434 C CA . PRO A 1 172 ? 3.815 22.700 64.347 1.00 64.75 172 PRO A CA 1
ATOM 1435 C C . PRO A 1 172 ? 3.237 24.137 64.363 1.00 64.75 172 PRO A C 1
ATOM 1437 O O . PRO A 1 172 ? 2.729 24.608 63.343 1.00 64.75 172 PRO A O 1
ATOM 1440 N N . PRO A 1 173 ? 3.266 24.824 65.521 1.00 60.66 173 PRO A N 1
ATOM 1441 C CA . PRO A 1 173 ? 2.529 26.066 65.769 1.00 60.66 173 PRO A CA 1
ATOM 1442 C C . PRO A 1 173 ? 2.931 27.247 64.859 1.00 60.66 173 PRO A C 1
ATOM 1444 O O . PRO A 1 173 ? 4.044 27.277 64.333 1.00 60.66 173 PRO A O 1
ATOM 1447 N N . PRO A 1 174 ? 2.026 28.233 64.688 1.00 55.12 174 PRO A N 1
ATOM 1448 C CA . PRO A 1 174 ? 2.093 29.237 63.629 1.00 55.12 174 PRO A CA 1
ATOM 1449 C C . PRO A 1 174 ? 3.204 30.268 63.855 1.00 55.12 174 PRO A C 1
ATOM 1451 O O . PRO A 1 174 ? 3.175 31.033 64.818 1.00 55.12 174 PRO A O 1
ATOM 1454 N N . THR A 1 175 ? 4.140 30.351 62.911 1.00 57.53 175 THR A N 1
ATOM 1455 C CA . THR A 1 175 ? 4.994 31.529 62.717 1.00 57.53 175 THR A CA 1
ATOM 1456 C C . THR A 1 175 ? 4.364 32.454 61.670 1.00 57.53 175 THR A C 1
ATOM 1458 O O . THR A 1 175 ? 3.953 31.976 60.610 1.00 57.53 175 THR A O 1
ATOM 1461 N N . PRO A 1 176 ? 4.262 33.768 61.929 1.00 55.38 176 PRO A N 1
ATOM 1462 C CA . PRO A 1 176 ? 3.696 34.719 60.984 1.00 55.38 176 PRO A CA 1
ATOM 1463 C C . PRO A 1 176 ? 4.710 35.080 59.888 1.00 55.38 176 PRO A C 1
ATOM 1465 O O . PRO A 1 176 ? 5.892 35.253 60.166 1.00 55.38 176 PRO A O 1
ATOM 1468 N N . HIS A 1 177 ? 4.189 35.280 58.675 1.00 52.75 177 HIS A N 1
ATOM 1469 C CA . HIS A 1 177 ? 4.861 35.747 57.454 1.00 52.75 177 HIS A CA 1
ATOM 1470 C C . HIS A 1 177 ? 5.669 34.715 56.665 1.00 52.75 177 HIS A C 1
ATOM 1472 O O . HIS A 1 177 ? 6.884 34.664 56.763 1.00 52.75 177 HIS A O 1
ATOM 1478 N N . GLU A 1 178 ? 5.006 34.030 55.731 1.00 47.47 178 GLU A N 1
ATOM 1479 C CA . GLU A 1 178 ? 5.631 33.729 54.440 1.00 47.47 178 GLU A CA 1
ATOM 1480 C C . GLU A 1 178 ? 4.553 33.540 53.365 1.00 47.47 178 GLU A C 1
ATOM 1482 O O . GLU A 1 178 ? 3.645 32.718 53.486 1.00 47.47 178 GLU A O 1
ATOM 1487 N N . ALA A 1 179 ? 4.606 34.383 52.332 1.00 54.59 179 ALA A N 1
ATOM 1488 C CA . ALA A 1 179 ? 3.698 34.338 51.197 1.00 54.59 179 ALA A CA 1
ATOM 1489 C C . ALA A 1 179 ? 3.848 32.990 50.478 1.00 54.59 179 ALA A C 1
ATOM 1491 O O . ALA A 1 179 ? 4.944 32.621 50.058 1.00 54.59 179 ALA A O 1
ATOM 1492 N N . SER A 1 180 ? 2.740 32.257 50.347 1.00 51.19 180 SER A N 1
ATOM 1493 C CA . SER A 1 180 ? 2.707 30.901 49.804 1.00 51.19 180 SER A CA 1
ATOM 1494 C C . SER A 1 180 ? 3.252 30.857 48.374 1.00 51.19 180 SER A C 1
ATOM 1496 O O . SER A 1 180 ? 2.577 31.241 47.414 1.00 51.19 180 SER A O 1
ATOM 1498 N N . VAL A 1 181 ? 4.478 30.365 48.224 1.00 59.75 181 VAL A N 1
ATOM 1499 C CA . VAL A 1 181 ? 5.055 30.044 46.920 1.00 59.75 181 VAL A CA 1
ATOM 1500 C C . VAL A 1 181 ? 4.276 28.851 46.350 1.00 59.75 181 VAL A C 1
ATOM 1502 O O . VAL A 1 181 ? 4.149 27.834 47.036 1.00 59.75 181 VAL A O 1
ATOM 1505 N N . PRO A 1 182 ? 3.726 28.933 45.123 1.00 55.59 182 PRO A N 1
ATOM 1506 C CA . PRO A 1 182 ? 2.999 27.818 44.528 1.00 55.59 182 PRO A CA 1
ATOM 1507 C C . PRO A 1 182 ? 3.914 26.596 44.430 1.00 55.59 182 PRO A C 1
ATOM 1509 O O . PRO A 1 182 ? 5.059 26.701 43.979 1.00 55.59 182 PRO A O 1
ATOM 1512 N N . SER A 1 183 ? 3.408 25.437 44.860 1.00 61.50 183 SER A N 1
ATOM 1513 C CA . SER A 1 183 ? 4.169 24.189 44.882 1.00 61.50 183 SER A CA 1
ATOM 1514 C C . SER A 1 183 ? 4.749 23.874 43.496 1.00 61.50 183 SER A C 1
ATOM 1516 O O . SER A 1 183 ? 4.124 24.119 42.461 1.00 61.50 183 SER A O 1
ATOM 1518 N N . VAL A 1 184 ? 5.969 23.327 43.462 1.00 64.19 184 VAL A N 1
ATOM 1519 C CA . VAL A 1 184 ? 6.743 23.051 42.231 1.00 64.19 184 VAL A CA 1
ATOM 1520 C C . VAL A 1 184 ? 5.937 22.243 41.196 1.00 64.19 184 VAL A C 1
ATOM 1522 O O . VAL A 1 184 ? 6.092 22.439 39.991 1.00 64.19 184 VAL A O 1
ATOM 1525 N N . SER A 1 185 ? 5.011 21.399 41.662 1.00 63.69 185 SER A N 1
ATOM 1526 C CA . SER A 1 185 ? 4.099 20.616 40.820 1.00 63.69 185 SER A CA 1
ATOM 1527 C C . SER A 1 185 ? 3.118 21.490 40.024 1.00 63.69 185 SER A C 1
ATOM 1529 O O . SER A 1 185 ? 2.943 21.291 38.821 1.00 63.69 185 SER A O 1
ATOM 1531 N N . VAL A 1 186 ? 2.535 22.519 40.650 1.00 65.31 186 VAL A N 1
ATOM 1532 C CA . VAL A 1 186 ? 1.587 23.438 39.996 1.00 65.31 186 VAL A CA 1
ATOM 1533 C C . VAL A 1 186 ? 2.295 24.273 38.925 1.00 65.31 186 VAL A C 1
ATOM 1535 O O . VAL A 1 186 ? 1.754 24.459 37.834 1.00 65.31 186 VAL A O 1
ATOM 1538 N N . ARG A 1 187 ? 3.543 24.692 39.181 1.00 68.12 187 ARG A N 1
ATOM 1539 C CA . ARG A 1 187 ? 4.371 25.404 38.190 1.00 68.12 187 ARG A CA 1
ATOM 1540 C C . ARG A 1 187 ? 4.622 24.562 36.937 1.00 68.12 187 ARG A C 1
ATOM 1542 O O . ARG A 1 187 ? 4.361 25.030 35.834 1.00 68.12 187 ARG A O 1
ATOM 1549 N N . MET A 1 188 ? 5.006 23.294 37.096 1.00 69.50 188 MET A N 1
ATOM 1550 C CA . MET A 1 188 ? 5.223 22.402 35.950 1.00 69.50 188 MET A CA 1
ATOM 1551 C C . MET A 1 188 ? 3.961 22.167 35.106 1.00 69.50 188 MET A C 1
ATOM 1553 O O . MET A 1 188 ? 4.047 22.048 33.881 1.00 69.50 188 MET A O 1
ATOM 1557 N N . GLN A 1 189 ? 2.781 22.099 35.729 1.00 71.62 189 GLN A N 1
ATOM 1558 C CA . GLN A 1 189 ? 1.524 21.949 34.991 1.00 71.62 189 GLN A CA 1
ATOM 1559 C C . GLN A 1 189 ? 1.155 23.209 34.201 1.00 71.62 189 GLN A C 1
ATOM 1561 O O . GLN A 1 189 ? 0.690 23.110 33.060 1.00 71.62 189 GLN A O 1
ATOM 1566 N N . LEU A 1 190 ? 1.405 24.387 34.772 1.00 74.38 190 LEU A N 1
ATOM 1567 C CA . LEU A 1 190 ? 1.235 25.670 34.089 1.00 74.38 190 LEU A CA 1
ATOM 1568 C C . LEU A 1 190 ? 2.198 25.812 32.906 1.00 74.38 190 LEU A C 1
ATOM 1570 O O . LEU A 1 190 ? 1.770 26.187 31.816 1.00 74.38 190 LEU A O 1
ATOM 1574 N N . ASP A 1 191 ? 3.456 25.403 33.059 1.00 75.12 191 ASP A N 1
ATOM 1575 C CA . ASP A 1 191 ? 4.431 25.442 31.965 1.00 75.12 191 ASP A CA 1
ATOM 1576 C C . ASP A 1 191 ? 4.048 24.492 30.820 1.00 75.12 191 ASP A C 1
ATOM 1578 O O . ASP A 1 191 ? 4.114 24.855 29.642 1.00 75.12 191 ASP A O 1
ATOM 1582 N N . ASN A 1 192 ? 3.572 23.286 31.142 1.00 74.56 192 ASN A N 1
ATOM 1583 C CA . ASN A 1 192 ? 3.156 22.313 30.131 1.00 74.56 192 ASN A CA 1
ATOM 1584 C C . ASN A 1 192 ? 1.898 22.770 29.368 1.00 74.56 192 ASN A C 1
ATOM 1586 O O . ASN A 1 192 ? 1.828 22.668 28.141 1.00 74.56 192 ASN A O 1
ATOM 1590 N N . THR A 1 193 ? 0.915 23.337 30.073 1.00 77.50 193 THR A N 1
ATOM 1591 C CA . THR A 1 193 ? -0.292 23.892 29.436 1.00 77.50 193 THR A CA 1
ATOM 1592 C C . THR A 1 193 ? 0.029 25.115 28.577 1.00 77.50 193 THR A C 1
ATOM 1594 O O . THR A 1 193 ? -0.461 25.214 27.451 1.00 77.50 193 THR A O 1
ATOM 1597 N N . CYS A 1 194 ? 0.927 25.986 29.040 1.00 79.62 194 CYS A N 1
ATOM 1598 C CA . CYS A 1 194 ? 1.436 27.132 28.291 1.00 79.62 194 CYS A CA 1
ATOM 1599 C C . CYS A 1 194 ? 2.145 26.703 26.991 1.00 79.62 194 CYS A C 1
ATOM 1601 O O . CYS A 1 194 ? 1.856 27.231 25.914 1.00 79.62 194 CYS A O 1
ATOM 1603 N N . ASN A 1 195 ? 3.007 25.684 27.052 1.00 78.12 195 ASN A N 1
ATOM 1604 C CA . ASN A 1 195 ? 3.706 25.153 25.878 1.00 78.12 195 ASN A CA 1
ATOM 1605 C C . ASN A 1 195 ? 2.753 24.490 24.872 1.00 78.12 195 ASN A C 1
ATOM 1607 O O . ASN A 1 195 ? 2.896 24.676 23.662 1.00 78.12 195 ASN A O 1
ATOM 1611 N N . MET A 1 196 ? 1.740 23.766 25.356 1.00 77.62 196 MET A N 1
ATOM 1612 C CA . MET A 1 196 ? 0.713 23.170 24.500 1.00 77.62 196 MET A CA 1
ATOM 1613 C C . MET A 1 196 ? -0.122 24.240 23.779 1.00 77.62 196 MET A C 1
ATOM 1615 O O . MET A 1 196 ? -0.393 24.098 22.586 1.00 77.62 196 MET A O 1
ATOM 1619 N N . LEU A 1 197 ? -0.487 25.329 24.464 1.00 79.19 197 LEU A N 1
ATOM 1620 C CA . LEU A 1 197 ? -1.205 26.455 23.855 1.00 79.19 197 LEU A CA 1
ATOM 1621 C C . LEU A 1 197 ? -0.361 27.159 22.782 1.00 79.19 197 LEU A C 1
ATOM 1623 O O . LEU A 1 197 ? -0.872 27.429 21.695 1.00 79.19 197 LEU A O 1
ATOM 1627 N N . LYS A 1 198 ? 0.941 27.366 23.030 1.00 80.06 198 LYS A N 1
ATOM 1628 C CA . LYS A 1 198 ? 1.877 27.913 22.029 1.00 80.06 198 LYS A CA 1
ATOM 1629 C C . LYS A 1 198 ? 1.978 27.026 20.785 1.00 80.06 198 LYS A C 1
ATOM 1631 O O . LYS A 1 198 ? 1.917 27.534 19.668 1.00 80.06 198 LYS A O 1
ATOM 1636 N N . LEU A 1 199 ? 2.076 25.705 20.957 1.00 81.00 199 LEU A N 1
ATOM 1637 C CA . LEU A 1 199 ? 2.135 24.762 19.835 1.00 81.00 199 LEU A CA 1
ATOM 1638 C C . LEU A 1 199 ? 0.839 24.769 19.010 1.00 81.00 199 LEU A C 1
ATOM 1640 O O . LEU A 1 199 ? 0.883 24.753 17.780 1.00 81.00 199 LEU A O 1
ATOM 1644 N N . LEU A 1 200 ? -0.322 24.818 19.670 1.00 76.31 200 LEU A N 1
ATOM 1645 C CA . LEU A 1 200 ? -1.614 24.920 18.987 1.00 76.31 200 LEU A CA 1
ATOM 1646 C C . LEU A 1 200 ? -1.736 26.227 18.196 1.00 76.31 200 LEU A C 1
ATOM 1648 O O . LEU A 1 200 ? -2.255 26.212 17.081 1.00 76.31 200 LEU A O 1
ATOM 1652 N N . GLN A 1 201 ? -1.206 27.329 18.728 1.00 81.25 201 GLN A N 1
ATOM 1653 C CA . GLN A 1 201 ? -1.160 28.612 18.032 1.00 81.25 201 GLN A CA 1
ATOM 1654 C C . GLN A 1 201 ? -0.254 28.558 16.789 1.00 81.25 201 GLN A C 1
ATOM 1656 O O . GLN A 1 201 ? -0.653 29.028 15.726 1.00 81.25 201 GLN A O 1
ATOM 1661 N N . GLN A 1 202 ? 0.913 27.909 16.878 1.00 81.38 202 GLN A N 1
ATOM 1662 C CA . GLN A 1 202 ? 1.822 27.706 15.738 1.00 81.38 202 GLN A CA 1
ATOM 1663 C C . GLN A 1 202 ? 1.208 26.823 14.643 1.00 81.38 202 GLN A C 1
ATOM 1665 O O . GLN A 1 202 ? 1.253 27.166 13.464 1.00 81.38 202 GLN A O 1
ATOM 1670 N N . LEU A 1 203 ? 0.591 25.699 15.023 1.00 77.50 203 LEU A N 1
ATOM 1671 C CA . LEU A 1 203 ? -0.088 24.806 14.077 1.00 77.50 203 LEU A CA 1
ATOM 1672 C C . LEU A 1 203 ? -1.294 25.471 13.410 1.00 77.50 203 LEU A C 1
ATOM 1674 O O . LEU A 1 203 ? -1.640 25.110 12.286 1.00 77.50 203 LEU A O 1
ATOM 1678 N N . ARG A 1 204 ? -1.937 26.422 14.096 1.00 76.88 204 ARG A N 1
ATOM 1679 C CA . ARG A 1 204 ? -3.024 27.218 13.531 1.00 76.88 204 ARG A CA 1
ATOM 1680 C C . ARG A 1 204 ? -2.507 28.252 12.533 1.00 76.88 204 ARG A C 1
ATOM 1682 O O . ARG A 1 204 ? -3.034 28.305 11.429 1.00 76.88 204 ARG A O 1
ATOM 1689 N N . ALA A 1 205 ? -1.452 28.992 12.878 1.00 76.81 205 ALA A N 1
ATOM 1690 C CA . ALA A 1 205 ? -0.808 29.938 11.962 1.00 76.81 205 ALA A CA 1
ATOM 1691 C C . ALA A 1 205 ? -0.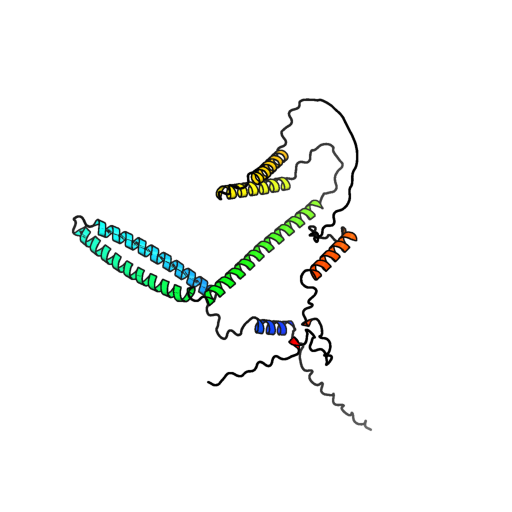342 29.247 10.666 1.00 76.81 205 ALA A C 1
ATOM 1693 O O . ALA A 1 205 ? -0.546 29.764 9.574 1.00 76.81 205 ALA A O 1
ATOM 1694 N N . ALA A 1 206 ? 0.179 28.020 10.769 1.00 76.31 206 ALA A N 1
ATOM 1695 C CA . ALA A 1 206 ? 0.585 27.217 9.615 1.00 76.31 206 ALA A CA 1
ATOM 1696 C C . ALA A 1 206 ? -0.578 26.758 8.704 1.00 76.31 206 ALA A C 1
ATOM 1698 O O . ALA A 1 206 ? -0.324 26.272 7.604 1.00 76.31 206 ALA A O 1
ATOM 1699 N N . ARG A 1 207 ? -1.841 26.869 9.144 1.00 82.12 207 ARG A N 1
ATOM 1700 C CA . ARG A 1 207 ? -3.030 26.485 8.359 1.00 82.12 207 ARG A CA 1
ATOM 1701 C C . ARG A 1 207 ? -3.709 27.649 7.634 1.00 82.12 207 ARG A C 1
ATOM 1703 O O . ARG A 1 207 ? -4.659 27.380 6.908 1.00 82.12 207 ARG A O 1
ATOM 1710 N N . GLY A 1 208 ? -3.239 28.889 7.804 1.00 75.19 208 GLY A N 1
ATOM 1711 C CA . GLY A 1 208 ? -3.803 30.058 7.111 1.00 75.19 208 GLY A CA 1
ATOM 1712 C C . GLY A 1 208 ? -5.264 30.351 7.474 1.00 75.19 208 GLY A C 1
ATOM 1713 O O . GLY A 1 208 ? -6.045 30.754 6.621 1.00 75.19 208 GLY A O 1
ATOM 1714 N N . ASP A 1 209 ? -5.659 30.070 8.717 1.00 69.88 209 ASP A N 1
ATOM 1715 C CA . ASP A 1 209 ? -7.015 30.319 9.212 1.00 69.88 209 ASP A CA 1
ATOM 1716 C C . ASP A 1 209 ? -7.132 31.773 9.711 1.00 69.88 209 ASP A C 1
ATOM 1718 O O . ASP A 1 209 ? -6.936 32.040 10.897 1.00 69.88 209 ASP A O 1
ATOM 1722 N N . ASP A 1 210 ? -7.414 32.706 8.794 1.00 59.03 210 ASP A N 1
ATOM 1723 C CA . ASP A 1 210 ? -7.501 34.163 9.044 1.00 59.03 210 ASP A CA 1
ATOM 1724 C C . ASP A 1 210 ? -8.770 34.595 9.813 1.00 59.03 210 ASP A C 1
ATOM 1726 O O . ASP A 1 210 ? -8.966 35.767 10.129 1.00 59.03 210 ASP A O 1
ATOM 1730 N N . GLY A 1 211 ? -9.659 33.659 10.152 1.00 64.69 211 GLY A N 1
ATOM 1731 C CA . GLY A 1 211 ? -10.910 33.950 10.846 1.00 64.69 211 GLY A CA 1
ATOM 1732 C C . GLY A 1 211 ? -10.834 33.719 12.355 1.00 64.69 211 GLY A C 1
ATOM 1733 O O . GLY A 1 211 ? -11.331 32.694 12.815 1.00 64.69 211 GLY A O 1
ATOM 1734 N N . ALA A 1 212 ? -10.234 34.633 13.136 1.00 56.22 212 ALA A N 1
ATOM 1735 C CA . ALA A 1 212 ? -10.641 34.948 14.525 1.00 56.22 212 ALA A CA 1
ATOM 1736 C C . ALA A 1 212 ? -9.606 35.804 15.285 1.00 56.22 212 ALA A C 1
ATOM 1738 O O . ALA A 1 212 ? -8.786 35.278 16.047 1.00 56.22 212 ALA A O 1
ATOM 1739 N N . ASP A 1 213 ? -9.756 37.126 15.238 1.00 61.91 213 ASP A N 1
ATOM 1740 C CA . ASP A 1 213 ? -9.047 38.045 16.144 1.00 61.91 213 ASP A CA 1
ATOM 1741 C C . ASP A 1 213 ? -9.406 37.811 17.626 1.00 61.91 213 ASP A C 1
ATOM 1743 O O . ASP A 1 213 ? -8.605 38.047 18.532 1.00 61.91 213 ASP A O 1
ATOM 1747 N N . ASN A 1 214 ? -10.588 37.247 17.891 1.00 60.72 214 ASN A N 1
ATOM 1748 C CA . ASN A 1 214 ? -11.140 37.133 19.240 1.00 60.72 214 ASN A CA 1
ATOM 1749 C C . ASN A 1 214 ? -10.519 35.992 20.079 1.00 60.72 214 ASN A C 1
ATOM 1751 O O . ASN A 1 214 ? -10.252 36.162 21.266 1.00 60.72 214 ASN A O 1
ATOM 1755 N N . LEU A 1 215 ? -10.223 34.827 19.481 1.00 64.19 215 LEU A N 1
ATOM 1756 C CA . LEU A 1 215 ? -9.626 33.700 20.226 1.00 64.19 215 LEU A CA 1
ATOM 1757 C C . LEU A 1 215 ? -8.143 33.951 20.537 1.00 64.19 215 LEU A C 1
ATOM 1759 O O . LEU A 1 215 ? -7.637 33.549 21.584 1.00 64.19 215 LEU A O 1
ATOM 1763 N N . THR A 1 216 ? -7.452 34.648 19.635 1.00 72.19 216 THR A N 1
ATOM 1764 C CA . THR A 1 216 ? -6.039 35.008 19.787 1.00 72.19 216 THR A CA 1
ATOM 1765 C C . THR A 1 216 ? -5.848 36.003 20.934 1.00 72.19 216 THR A C 1
ATOM 1767 O O . THR A 1 216 ? -4.898 35.864 21.704 1.00 72.19 216 THR A O 1
ATOM 1770 N N . ALA A 1 217 ? -6.786 36.941 21.114 1.00 70.62 217 ALA A N 1
ATOM 1771 C CA . ALA A 1 217 ? -6.798 37.868 22.243 1.00 70.62 217 ALA A CA 1
ATOM 1772 C C . ALA A 1 217 ? -6.992 37.150 23.592 1.00 70.62 217 ALA A C 1
ATOM 1774 O O . ALA A 1 217 ? -6.234 37.401 24.525 1.00 70.62 217 ALA A O 1
ATOM 1775 N N . VAL A 1 218 ? -7.927 36.195 23.679 1.00 71.31 218 VAL A N 1
ATOM 1776 C CA . VAL A 1 218 ? -8.192 35.426 24.913 1.00 71.31 218 VAL A CA 1
ATOM 1777 C C . VAL A 1 218 ? -6.991 34.565 25.319 1.00 71.31 218 VAL A C 1
ATOM 1779 O O . VAL A 1 218 ? -6.620 34.532 26.492 1.00 71.31 218 VAL A O 1
ATOM 1782 N N . VAL A 1 219 ? -6.340 33.895 24.361 1.00 73.56 219 VAL A N 1
ATOM 1783 C CA . VAL A 1 219 ? -5.134 33.093 24.641 1.00 73.56 219 VAL A CA 1
ATOM 1784 C C . VAL A 1 219 ? -3.965 33.988 25.063 1.00 73.56 219 VAL A C 1
ATOM 1786 O O . VAL A 1 219 ? -3.221 33.634 25.977 1.00 73.56 219 VAL A O 1
ATOM 1789 N N . LYS A 1 220 ? -3.817 35.168 24.448 1.00 78.25 220 LYS A N 1
ATOM 1790 C CA . LYS A 1 220 ? -2.775 36.140 24.803 1.00 78.25 220 LYS A CA 1
ATOM 1791 C C . LYS A 1 220 ? -2.990 36.732 26.201 1.00 78.25 220 LYS A C 1
ATOM 1793 O O . LYS A 1 220 ? -2.024 36.825 26.955 1.00 78.25 220 LYS A O 1
ATOM 1798 N N . ASP A 1 221 ? -4.230 37.064 26.567 1.00 71.69 221 ASP A N 1
ATOM 1799 C CA . ASP A 1 221 ? -4.569 37.579 27.903 1.00 71.69 221 ASP A CA 1
ATOM 1800 C C . ASP A 1 221 ? -4.367 36.510 28.989 1.00 71.69 221 ASP A C 1
ATOM 1802 O O . ASP A 1 221 ? -3.791 36.777 30.044 1.00 71.69 221 ASP A O 1
ATOM 1806 N N . PHE A 1 222 ? -4.740 35.257 28.705 1.00 74.31 222 PHE A N 1
ATOM 1807 C CA . PHE A 1 222 ? -4.477 34.136 29.609 1.00 74.31 222 PHE A CA 1
ATOM 1808 C C . PHE A 1 222 ? -2.973 33.922 29.842 1.00 74.31 222 PHE A C 1
ATOM 1810 O O . PHE A 1 222 ? -2.538 33.787 30.987 1.00 74.31 222 PHE A O 1
ATOM 1817 N N . LEU A 1 223 ? -2.162 33.948 28.778 1.00 76.06 223 LEU A N 1
ATOM 1818 C CA . LEU A 1 223 ? -0.705 33.830 28.884 1.00 76.06 223 LEU A CA 1
ATOM 1819 C C . LEU A 1 223 ? -0.089 34.977 29.700 1.00 76.06 223 LEU A C 1
ATOM 1821 O O . LEU A 1 223 ? 0.784 34.721 30.528 1.00 76.06 223 LEU A O 1
ATOM 1825 N N . ALA A 1 224 ? -0.568 36.212 29.525 1.00 74.88 224 ALA A N 1
ATOM 1826 C CA . ALA A 1 224 ? -0.097 37.365 30.292 1.00 74.88 224 ALA A CA 1
ATOM 1827 C C . ALA A 1 224 ? -0.389 37.213 31.794 1.00 74.88 224 ALA A C 1
ATOM 1829 O O . ALA A 1 224 ? 0.503 37.394 32.625 1.00 74.88 224 ALA A O 1
ATOM 1830 N N . ARG A 1 225 ? -1.610 36.796 32.156 1.00 70.00 225 ARG A N 1
ATOM 1831 C CA . ARG A 1 225 ? -1.996 36.546 33.556 1.00 70.00 225 ARG A CA 1
ATOM 1832 C C . ARG A 1 225 ? -1.138 35.459 34.205 1.00 70.00 225 ARG A C 1
ATOM 1834 O O . ARG A 1 225 ? -0.694 35.632 35.338 1.00 70.00 225 ARG A O 1
ATOM 1841 N N . VAL A 1 226 ? -0.841 34.381 33.476 1.00 70.81 226 VAL A N 1
ATOM 1842 C CA . VAL A 1 226 ? 0.042 33.307 33.961 1.00 70.81 226 VAL A CA 1
ATOM 1843 C C . VAL A 1 226 ? 1.469 33.819 34.189 1.00 70.81 226 VAL A C 1
ATOM 1845 O O . VAL A 1 226 ? 2.060 33.541 35.236 1.00 70.81 226 VAL A O 1
ATOM 1848 N N . SER A 1 227 ? 2.015 34.627 33.277 1.00 73.00 227 SER A N 1
ATOM 1849 C CA . SER A 1 227 ? 3.343 35.229 33.449 1.00 73.00 227 SER A CA 1
ATOM 1850 C C . SER A 1 227 ? 3.434 36.117 34.696 1.00 73.00 227 SER A C 1
ATOM 1852 O O . SER A 1 227 ? 4.418 36.014 35.428 1.00 73.00 227 SER A O 1
ATOM 1854 N N . HIS A 1 228 ? 2.395 36.902 35.001 1.00 64.06 228 HIS A N 1
ATOM 1855 C CA . HIS A 1 228 ? 2.341 37.716 36.222 1.00 64.06 228 HIS A CA 1
ATOM 1856 C C . HIS A 1 228 ? 2.275 36.880 37.508 1.00 64.06 228 HIS A C 1
ATOM 1858 O O . HIS A 1 228 ? 2.875 37.254 38.511 1.00 64.06 228 HIS A O 1
ATOM 1864 N N . THR A 1 229 ? 1.596 35.728 37.488 1.00 64.81 229 THR A N 1
ATOM 1865 C CA . THR A 1 229 ? 1.547 34.830 38.658 1.00 64.81 229 THR A CA 1
ATOM 1866 C C . THR A 1 229 ? 2.851 34.072 38.907 1.00 64.81 229 THR A C 1
ATOM 1868 O O . THR A 1 229 ? 3.151 33.719 40.046 1.00 64.81 229 THR A O 1
ATOM 1871 N N . LEU A 1 230 ? 3.641 33.816 37.861 1.00 60.75 230 LEU A N 1
ATOM 1872 C CA . LEU A 1 230 ? 4.913 33.101 37.985 1.00 60.75 230 LEU A CA 1
ATOM 1873 C C . LEU A 1 230 ? 6.073 34.028 38.367 1.00 60.75 230 LEU A C 1
ATOM 1875 O O . LEU A 1 230 ? 7.013 33.567 39.012 1.00 60.75 230 LEU A O 1
ATOM 1879 N N . HIS A 1 231 ? 6.003 35.306 37.986 1.00 55.00 231 HIS A N 1
ATOM 1880 C CA . HIS A 1 231 ? 7.018 36.323 38.266 1.00 55.00 231 HIS A CA 1
ATOM 1881 C C . HIS A 1 231 ? 6.343 37.586 38.826 1.00 55.00 231 HIS A C 1
ATOM 1883 O O . HIS A 1 231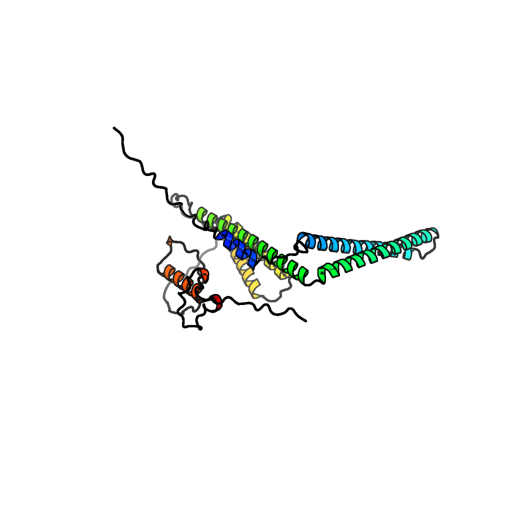 ? 6.068 38.516 38.062 1.00 55.00 231 HIS A O 1
ATOM 1889 N N . PRO A 1 232 ? 6.047 37.651 40.139 1.00 50.62 232 PRO A N 1
ATOM 1890 C CA . PRO A 1 232 ? 5.629 38.910 40.737 1.00 50.62 232 PRO A CA 1
ATOM 1891 C C . PRO A 1 232 ? 6.773 39.928 40.563 1.00 50.62 232 PRO A C 1
ATOM 1893 O O . PRO A 1 232 ? 7.915 39.609 40.906 1.00 50.62 232 PRO A O 1
ATOM 1896 N N . PRO A 1 233 ? 6.520 41.124 39.998 1.00 45.56 233 PRO A N 1
ATOM 1897 C CA . PRO A 1 233 ? 7.552 42.142 39.870 1.00 45.56 233 PRO A CA 1
ATOM 1898 C C . PRO A 1 233 ? 8.066 42.495 41.267 1.00 45.56 233 PRO A C 1
ATOM 1900 O O . PRO A 1 233 ? 7.276 42.769 42.171 1.00 45.56 233 PRO A O 1
ATOM 1903 N N . SER A 1 234 ? 9.387 42.453 41.455 1.00 41.28 234 SER A N 1
ATOM 1904 C CA . SER A 1 234 ? 10.014 42.848 42.714 1.00 41.28 234 SER A CA 1
ATOM 1905 C C . SER A 1 234 ? 9.614 44.289 43.030 1.00 41.28 234 SER A C 1
ATOM 1907 O O . SER A 1 234 ? 9.954 45.207 42.282 1.00 41.28 234 SER A O 1
ATOM 1909 N N . ALA A 1 235 ? 8.863 44.477 44.112 1.00 43.81 235 ALA A N 1
ATOM 1910 C CA . ALA A 1 235 ? 8.390 45.780 44.542 1.00 43.81 235 ALA A CA 1
ATOM 1911 C C . ALA A 1 235 ? 9.578 46.695 44.881 1.00 43.81 235 ALA A C 1
ATOM 1913 O O . ALA A 1 235 ? 10.277 46.481 45.871 1.00 43.81 235 ALA A O 1
ATOM 1914 N N . SER A 1 236 ? 9.791 47.738 44.076 1.00 39.31 236 SER A N 1
ATOM 1915 C CA . SER A 1 236 ? 10.517 48.925 44.515 1.00 39.31 236 SER A CA 1
ATOM 1916 C C . SER A 1 236 ? 9.596 49.739 45.424 1.00 39.31 236 SER A C 1
ATOM 1918 O O . SER A 1 236 ? 8.515 50.157 45.010 1.00 39.31 236 SER A O 1
ATOM 1920 N N . PHE A 1 237 ? 10.032 49.943 46.663 1.00 41.06 237 PHE A N 1
ATOM 1921 C CA . PHE A 1 237 ? 9.398 50.802 47.660 1.00 41.06 237 PHE A CA 1
ATOM 1922 C C . PHE A 1 237 ? 9.184 52.240 47.149 1.00 41.06 237 PHE A C 1
ATOM 1924 O O . PHE A 1 237 ? 10.111 52.861 46.634 1.00 41.06 237 PHE A O 1
ATOM 1931 N N . GLY A 1 238 ? 7.992 52.795 47.390 1.00 31.80 238 GLY A N 1
ATOM 1932 C CA . GLY A 1 238 ? 7.694 54.229 47.295 1.00 31.80 238 GLY A CA 1
ATOM 1933 C C . GLY A 1 238 ? 6.255 54.536 47.756 1.00 31.80 238 GLY A C 1
ATOM 1934 O O . GLY A 1 238 ? 5.369 53.754 47.415 1.00 31.80 238 GLY A O 1
ATOM 1935 N N . PRO A 1 239 ? 5.989 55.585 48.570 1.00 50.56 239 PRO A N 1
ATOM 1936 C CA . PRO A 1 239 ? 4.938 55.511 49.589 1.00 50.56 239 PRO A CA 1
ATOM 1937 C C . PRO A 1 239 ? 3.650 56.314 49.312 1.00 50.56 239 PRO A C 1
ATOM 1939 O O . PRO A 1 239 ? 3.664 57.354 48.664 1.00 50.56 239 PRO A O 1
ATOM 1942 N N . ASN A 1 240 ? 2.579 55.832 49.956 1.00 37.56 240 ASN A N 1
ATOM 1943 C CA . ASN A 1 240 ? 1.403 56.519 50.513 1.00 37.56 240 ASN A CA 1
ATOM 1944 C C . ASN A 1 240 ? 0.574 57.486 49.647 1.00 37.56 240 ASN A C 1
ATOM 1946 O O . ASN A 1 240 ? 0.970 58.625 49.413 1.00 37.56 240 ASN A O 1
ATOM 1950 N N . ARG A 1 241 ? -0.711 57.138 49.457 1.00 33.62 241 ARG A N 1
ATOM 1951 C CA . ARG A 1 241 ? -1.823 58.038 49.824 1.00 33.62 241 ARG A CA 1
ATOM 1952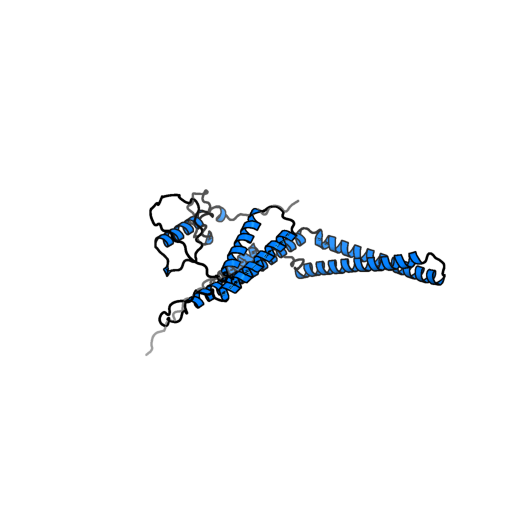 C C . ARG A 1 241 ? -3.166 57.313 49.980 1.00 33.62 241 ARG A C 1
ATOM 1954 O O . ARG A 1 241 ? -3.520 56.447 49.190 1.00 33.62 241 ARG A O 1
ATOM 1961 N N . SER A 1 242 ? -3.852 57.706 51.046 1.00 36.94 242 SER A N 1
ATOM 1962 C CA . SER A 1 242 ? -5.102 57.209 51.625 1.00 36.94 242 SER A CA 1
ATOM 1963 C C . SER A 1 242 ? -6.370 57.569 50.839 1.00 36.94 242 SER A C 1
ATOM 1965 O O . SER A 1 242 ? -6.378 58.590 50.158 1.00 36.94 242 SER A O 1
ATOM 1967 N N . ALA A 1 243 ? -7.433 56.774 51.042 1.00 35.22 243 ALA A N 1
ATOM 1968 C CA . ALA A 1 243 ? -8.865 57.133 51.199 1.00 35.22 243 ALA A CA 1
ATOM 1969 C C . ALA A 1 243 ? -9.707 55.882 50.836 1.00 35.22 243 ALA A C 1
ATOM 1971 O O . ALA A 1 243 ? -9.646 55.407 49.710 1.00 35.22 243 ALA A O 1
ATOM 1972 N N . GLU A 1 244 ? -10.291 55.131 51.771 1.00 33.22 244 GLU A N 1
ATOM 1973 C CA . GLU A 1 244 ? -11.505 55.427 52.553 1.00 33.22 244 GLU A CA 1
ATOM 1974 C C . GLU A 1 244 ? -12.802 55.381 51.719 1.00 33.22 244 GLU A C 1
ATOM 1976 O O . GLU A 1 244 ? -13.144 56.320 51.009 1.00 33.22 244 GLU A O 1
ATOM 1981 N N . SER A 1 245 ? -13.525 54.255 51.795 1.00 35.66 245 SER A N 1
ATOM 1982 C CA . SER A 1 245 ? -14.977 54.185 52.060 1.00 35.66 245 SER A CA 1
ATOM 1983 C C . SER A 1 245 ? -15.518 52.751 51.902 1.00 35.66 245 SER A C 1
ATOM 1985 O O . SER A 1 245 ? -15.171 52.000 50.997 1.00 35.66 245 SER A O 1
ATOM 1987 N N . ASN A 1 246 ? -16.382 52.389 52.844 1.00 34.59 246 ASN A N 1
ATOM 1988 C CA . ASN A 1 246 ? -17.257 51.212 52.933 1.00 34.59 246 ASN A CA 1
ATOM 1989 C C . ASN A 1 246 ? -18.709 51.787 52.965 1.00 34.59 246 ASN A C 1
ATOM 1991 O O . ASN A 1 246 ? -18.827 53.007 53.107 1.00 34.59 246 ASN A O 1
ATOM 1995 N N . PRO A 1 247 ? -19.830 51.041 53.088 1.00 59.62 247 PRO A N 1
ATOM 1996 C CA . PRO A 1 247 ? -20.257 49.721 52.591 1.00 59.62 247 PRO A CA 1
ATOM 1997 C C . PRO A 1 247 ? -21.676 49.767 51.923 1.00 59.62 247 PRO A C 1
ATOM 1999 O O . PRO A 1 247 ? -22.345 50.794 51.938 1.00 59.62 247 PRO A O 1
ATOM 2002 N N . ARG A 1 248 ? -22.189 48.590 51.504 1.00 27.95 248 ARG A N 1
ATOM 2003 C CA . ARG A 1 248 ? -23.585 48.065 51.651 1.00 27.95 248 ARG A CA 1
ATOM 2004 C C . ARG A 1 248 ? -24.390 47.691 50.386 1.00 27.95 248 ARG A C 1
ATOM 2006 O O . ARG A 1 248 ? -24.573 48.473 49.468 1.00 27.95 248 ARG A O 1
ATOM 2013 N N . HIS A 1 249 ? -25.040 46.531 50.563 1.00 31.91 249 HIS A N 1
ATOM 2014 C CA . HIS A 1 249 ? -26.439 46.174 50.263 1.00 31.91 249 HIS A CA 1
ATOM 2015 C C . HIS A 1 249 ? -26.818 45.376 48.995 1.00 31.91 249 HIS A C 1
ATOM 2017 O O . HIS A 1 249 ? -26.849 45.889 47.888 1.00 31.91 249 HIS A O 1
ATOM 2023 N N . THR A 1 250 ? -27.222 44.118 49.270 1.00 35.25 250 THR A N 1
ATOM 2024 C CA . THR A 1 250 ? -28.434 43.381 48.826 1.00 35.25 250 THR A CA 1
ATOM 2025 C C . THR A 1 250 ? -28.837 43.394 47.353 1.00 35.25 250 THR A C 1
ATOM 2027 O O . THR A 1 250 ? -29.232 44.437 46.850 1.00 35.25 250 THR A O 1
ATOM 2030 N N . GLN A 1 251 ? -28.977 42.193 46.770 1.00 31.64 251 GLN A N 1
ATOM 2031 C CA . GLN A 1 251 ? -30.259 41.682 46.244 1.00 31.64 251 GLN A CA 1
ATOM 2032 C C . GLN A 1 251 ? -30.132 40.240 45.714 1.00 31.64 251 GLN A C 1
ATOM 2034 O O . GLN A 1 251 ? -29.255 39.924 44.917 1.00 31.64 251 GLN A O 1
ATOM 2039 N N . THR A 1 252 ? -31.046 39.376 46.157 1.00 35.69 252 THR A N 1
ATOM 2040 C CA . THR A 1 252 ? -31.571 38.234 45.394 1.00 35.69 252 THR A CA 1
ATOM 2041 C C . THR A 1 252 ? -32.531 38.756 44.317 1.00 35.69 252 THR A C 1
ATOM 2043 O O . THR A 1 252 ? -33.198 39.766 44.551 1.00 35.69 252 THR A O 1
ATOM 2046 N N . PRO A 1 253 ? -32.634 38.089 43.150 1.00 36.44 253 PRO A N 1
ATOM 2047 C CA . PRO A 1 253 ? -33.944 37.525 42.810 1.00 36.44 253 PRO A CA 1
ATOM 2048 C C . PRO A 1 253 ? -33.944 36.175 42.055 1.00 36.44 253 PRO A C 1
ATOM 2050 O O . PRO A 1 253 ? -33.099 35.874 41.218 1.00 36.44 253 PRO A O 1
ATOM 2053 N N . LEU A 1 254 ? -34.982 35.421 42.425 1.00 33.59 254 LEU A N 1
ATOM 2054 C CA . LEU A 1 254 ? -35.764 34.349 41.799 1.00 33.59 254 LEU A CA 1
ATOM 2055 C C . LEU A 1 254 ? -35.577 33.946 40.311 1.00 33.59 254 LEU A C 1
ATOM 2057 O O . LEU A 1 254 ? -35.469 34.771 39.414 1.00 33.59 254 LEU A O 1
ATOM 2061 N N . GLU A 1 255 ? -35.772 32.631 40.122 1.00 41.75 255 GLU A N 1
ATOM 2062 C CA . GLU A 1 255 ? -36.495 31.927 39.041 1.00 41.75 255 GLU A CA 1
ATOM 2063 C C . GLU A 1 255 ? -36.036 32.032 37.574 1.00 41.75 255 GLU A C 1
ATOM 2065 O O . GLU A 1 255 ? -36.424 32.908 36.809 1.00 41.75 255 GLU A O 1
ATOM 2070 N N . SER A 1 256 ? -35.389 30.956 37.111 1.00 34.94 256 SER A N 1
ATOM 2071 C CA . SER A 1 256 ? -35.702 30.375 35.799 1.00 34.94 256 SER A CA 1
ATOM 2072 C C . SER A 1 256 ? -35.572 28.844 35.841 1.00 34.94 256 SER A C 1
ATOM 2074 O O . SER A 1 256 ? -34.551 28.292 36.250 1.00 34.94 256 SER A O 1
ATOM 2076 N N . LEU A 1 257 ? -36.649 28.150 35.458 1.00 43.03 257 LEU A N 1
ATOM 2077 C CA . LEU A 1 257 ? -36.707 26.699 35.244 1.00 43.03 257 LEU A CA 1
ATOM 2078 C C . LEU A 1 257 ? -35.733 26.288 34.118 1.00 43.03 257 LEU A C 1
ATOM 2080 O O . LEU A 1 257 ? -35.874 26.803 33.006 1.00 43.03 257 LEU A O 1
ATOM 2084 N N . PRO A 1 258 ? -34.831 25.305 34.306 1.00 39.31 258 PRO A N 1
ATOM 2085 C CA . PRO A 1 258 ? -34.122 24.712 33.184 1.00 39.31 258 PRO A CA 1
ATOM 2086 C C . PRO A 1 258 ? -34.898 23.506 32.637 1.00 39.31 258 PRO A C 1
ATOM 2088 O O . PRO A 1 258 ? -34.870 22.404 33.187 1.00 39.31 258 PRO A O 1
ATOM 2091 N N . THR A 1 259 ? -35.545 23.703 31.487 1.00 44.72 259 THR A N 1
ATOM 2092 C CA . THR A 1 259 ? -36.019 22.642 30.583 1.00 44.72 259 THR A CA 1
ATOM 2093 C C . THR A 1 259 ? -34.818 21.986 29.892 1.00 44.72 259 THR A C 1
ATOM 2095 O O . THR A 1 259 ? -34.592 22.164 28.701 1.00 44.72 259 THR A O 1
ATOM 2098 N N . SER A 1 260 ? -33.976 21.284 30.650 1.00 44.00 260 SER A N 1
ATOM 2099 C CA . SER A 1 260 ? -32.965 20.342 30.146 1.00 44.00 260 SER A CA 1
ATOM 2100 C C . SER A 1 260 ? -32.323 19.640 31.345 1.00 44.00 260 SER A C 1
ATOM 2102 O O . SER A 1 260 ? -31.954 20.331 32.297 1.00 44.00 260 SER A O 1
ATOM 2104 N N . PRO A 1 261 ? -32.173 18.301 31.362 1.00 43.47 261 PRO A N 1
ATOM 2105 C CA . PRO A 1 261 ? -31.571 17.628 32.504 1.00 43.47 261 PRO A CA 1
ATOM 2106 C C . PRO A 1 261 ? -30.123 18.100 32.665 1.00 43.47 261 PRO A C 1
ATOM 2108 O O . PRO A 1 261 ? -29.270 17.852 31.807 1.00 43.47 261 PRO A O 1
ATOM 2111 N N . ALA A 1 262 ? -29.864 18.797 33.774 1.00 44.88 262 ALA A N 1
ATOM 2112 C CA . ALA A 1 262 ? -28.537 19.226 34.178 1.00 44.88 262 ALA A CA 1
ATOM 2113 C C . ALA A 1 262 ? -27.605 18.009 34.175 1.00 44.88 262 ALA A C 1
ATOM 2115 O O . ALA A 1 262 ? -27.809 17.038 34.906 1.00 44.88 262 ALA A O 1
ATOM 2116 N N . ARG A 1 263 ? -26.589 18.034 33.308 1.00 47.16 263 ARG A N 1
ATOM 2117 C CA . ARG A 1 263 ? -25.550 17.006 33.304 1.00 47.16 263 ARG A CA 1
ATOM 2118 C C . ARG A 1 263 ? -24.787 17.125 34.615 1.00 47.16 263 ARG A C 1
ATOM 2120 O O . ARG A 1 263 ? -24.065 18.096 34.824 1.00 47.16 263 ARG A O 1
ATOM 2127 N N . LEU A 1 264 ? -24.965 16.145 35.492 1.00 44.81 264 LEU A N 1
ATOM 2128 C CA . LEU A 1 264 ? -24.218 16.045 36.739 1.00 44.81 264 LEU A CA 1
ATOM 2129 C C . LEU A 1 264 ? -22.732 15.855 36.392 1.00 44.81 264 LEU A C 1
ATOM 2131 O O . LEU A 1 264 ? -22.324 14.802 35.909 1.00 44.81 264 LEU A O 1
ATOM 2135 N N . HIS A 1 265 ? -21.939 16.912 36.576 1.00 44.50 265 HIS A N 1
ATOM 2136 C CA . HIS A 1 265 ? -20.503 16.944 36.273 1.00 44.50 265 HIS A CA 1
ATOM 2137 C C . HIS A 1 265 ? -19.608 16.537 37.459 1.00 44.50 265 HIS A C 1
ATOM 2139 O O . HIS A 1 265 ? -18.388 16.619 37.343 1.00 44.50 265 HIS A O 1
ATOM 2145 N N . HIS A 1 266 ? -20.182 16.058 38.567 1.00 49.38 266 HIS A N 1
ATOM 2146 C CA . HIS A 1 266 ? -19.434 15.661 39.762 1.00 49.38 266 HIS A CA 1
ATOM 2147 C C . HIS A 1 266 ? -19.568 14.150 40.019 1.00 49.38 266 HIS A C 1
ATOM 2149 O O . HIS A 1 266 ? -20.680 13.622 39.912 1.00 49.38 266 HIS A O 1
ATOM 2155 N N . PRO A 1 267 ? -18.474 13.429 40.339 1.00 51.25 267 PRO A N 1
ATOM 2156 C CA . PRO A 1 267 ? -18.574 12.068 40.855 1.00 51.25 267 PRO A CA 1
ATOM 2157 C C . PRO A 1 267 ? -19.344 12.110 42.182 1.00 51.25 267 PRO A C 1
ATOM 2159 O O . PRO A 1 267 ? -18.959 12.826 43.099 1.00 51.25 267 PRO A O 1
ATOM 2162 N N . LEU A 1 268 ? -20.465 11.390 42.257 1.00 54.12 268 LEU A N 1
ATOM 2163 C CA . LEU A 1 268 ? -21.302 11.321 43.457 1.00 54.12 268 LEU A CA 1
ATOM 2164 C C . LEU A 1 268 ? -20.520 10.623 44.580 1.00 54.12 268 LEU A C 1
ATOM 2166 O O . LEU A 1 268 ? -20.390 9.399 44.574 1.00 54.12 268 LEU A O 1
ATOM 2170 N N . ASN A 1 269 ? -19.994 11.394 45.531 1.00 61.91 269 ASN A N 1
ATOM 2171 C CA . ASN A 1 269 ? -19.422 10.871 46.767 1.00 61.91 269 ASN A CA 1
ATOM 2172 C C . ASN A 1 269 ? -20.556 10.559 47.752 1.00 61.91 269 ASN A C 1
ATOM 2174 O O . ASN A 1 269 ? -21.379 11.421 48.054 1.00 61.91 269 ASN A O 1
ATOM 2178 N N . ALA A 1 270 ? -20.585 9.339 48.295 1.00 64.94 270 ALA A N 1
ATOM 2179 C CA . ALA A 1 270 ? -21.652 8.876 49.191 1.00 64.94 270 ALA A CA 1
ATOM 2180 C C . ALA A 1 270 ? -21.813 9.730 50.465 1.00 64.94 270 ALA A C 1
ATOM 2182 O O . ALA A 1 270 ? -22.869 9.712 51.086 1.00 64.94 270 ALA A O 1
ATOM 2183 N N . HIS A 1 271 ? -20.771 10.463 50.866 1.00 66.62 271 HIS A N 1
ATOM 2184 C CA . HIS A 1 271 ? -20.744 11.270 52.092 1.00 66.62 271 HIS A CA 1
ATOM 2185 C C . HIS A 1 271 ? -21.263 12.702 51.875 1.00 66.62 271 HIS A C 1
ATOM 2187 O O . HIS A 1 271 ? -21.519 13.411 52.841 1.00 66.62 271 HIS A O 1
ATOM 2193 N N . GLU A 1 272 ? -21.460 13.109 50.619 1.00 68.75 272 GLU A N 1
ATOM 2194 C CA . GLU A 1 272 ? -21.988 14.423 50.224 1.00 68.75 272 GLU A CA 1
ATOM 2195 C C . GLU A 1 272 ? -23.419 14.316 49.661 1.00 68.75 272 GLU A C 1
ATOM 2197 O O . GLU A 1 272 ? -23.989 15.297 49.181 1.00 68.75 272 GLU A O 1
ATOM 2202 N N . MET A 1 273 ? -24.024 13.120 49.710 1.00 72.00 273 MET A N 1
ATOM 2203 C CA . MET A 1 273 ? -25.372 12.885 49.196 1.00 72.00 273 MET A CA 1
ATOM 2204 C C . MET A 1 273 ? -26.432 13.446 50.143 1.00 72.00 273 MET A C 1
ATOM 2206 O O . MET A 1 273 ? -26.858 12.803 51.100 1.00 72.00 273 MET A O 1
ATOM 2210 N N . THR A 1 274 ? -26.904 14.649 49.835 1.00 84.50 274 THR A N 1
ATOM 2211 C CA . THR A 1 274 ? -28.117 15.215 50.431 1.00 84.50 274 THR A CA 1
ATOM 2212 C C . THR A 1 274 ? -29.368 14.631 49.766 1.00 84.50 274 THR A C 1
ATOM 2214 O O . THR A 1 274 ? -29.321 14.147 48.630 1.00 84.50 274 THR A O 1
ATOM 2217 N N . MET A 1 275 ? -30.525 14.706 50.432 1.00 79.44 275 MET A N 1
ATOM 2218 C CA . MET A 1 275 ? -31.800 14.236 49.862 1.00 79.44 275 MET A CA 1
ATOM 2219 C C . MET A 1 275 ? -32.126 14.875 48.503 1.00 79.44 275 MET A C 1
ATOM 2221 O O . MET A 1 275 ? -32.675 14.216 47.622 1.00 79.44 275 MET A O 1
ATOM 2225 N N . GLU A 1 276 ? -31.729 16.129 48.293 1.00 72.06 276 GLU A N 1
ATOM 2226 C CA . GLU A 1 276 ? -31.923 16.837 47.026 1.00 72.06 276 GLU A CA 1
ATOM 2227 C C . GLU A 1 276 ? -31.087 16.227 45.892 1.00 72.06 276 GLU A C 1
ATOM 2229 O O . GLU A 1 276 ? -31.586 16.045 44.778 1.00 72.06 276 GLU A O 1
ATOM 2234 N N . THR A 1 277 ? -29.843 15.822 46.177 1.00 71.88 277 THR A N 1
ATOM 2235 C CA . THR A 1 277 ? -28.986 15.151 45.185 1.00 71.88 277 THR A CA 1
ATOM 2236 C C . THR A 1 277 ? -29.526 13.774 44.797 1.00 71.88 277 THR A C 1
ATOM 2238 O O . THR A 1 277 ? -29.535 13.428 43.615 1.00 71.88 277 THR A O 1
ATOM 2241 N N . LEU A 1 278 ? -30.072 13.020 45.757 1.00 76.25 278 LEU A N 1
ATOM 2242 C CA . LEU A 1 278 ? -30.745 11.739 45.516 1.00 76.25 278 LEU A CA 1
ATOM 2243 C C . LEU A 1 278 ? -31.971 11.889 44.608 1.00 76.25 278 LEU A C 1
ATOM 2245 O O . LEU A 1 278 ? -32.129 11.137 43.642 1.00 76.25 278 LEU A O 1
ATOM 2249 N N . VAL A 1 279 ? -32.815 12.887 44.880 1.00 77.31 279 VAL A N 1
ATOM 2250 C CA . VAL A 1 279 ? -33.982 13.201 44.042 1.00 77.31 279 VAL A CA 1
ATOM 2251 C C . VAL A 1 279 ? -33.544 13.611 42.631 1.00 77.31 279 VAL A C 1
ATOM 2253 O O . VAL A 1 279 ? -34.154 13.178 41.651 1.00 77.31 279 VAL A O 1
ATOM 2256 N N . GLY A 1 280 ? -32.455 14.377 42.502 1.00 76.56 280 GLY A N 1
ATOM 2257 C CA . GLY A 1 280 ? -31.873 14.758 41.213 1.00 76.56 280 GLY A CA 1
ATOM 2258 C C . GLY A 1 280 ? -31.396 13.561 40.384 1.00 76.56 280 GLY A C 1
ATOM 2259 O O . GLY A 1 280 ? -31.745 13.446 39.207 1.00 76.56 280 GLY A O 1
ATOM 2260 N N . VAL A 1 281 ? -30.666 12.626 41.001 1.00 77.31 281 VAL A N 1
ATOM 2261 C CA . VAL A 1 281 ? -30.210 11.384 40.348 1.00 77.31 281 VAL A CA 1
ATOM 2262 C C . VAL A 1 281 ? -31.395 10.523 39.927 1.00 77.31 281 VAL A C 1
ATOM 2264 O O . VAL A 1 281 ? -31.415 10.022 38.801 1.00 77.31 281 VAL A O 1
ATOM 2267 N N . ARG A 1 282 ? -32.411 10.389 40.789 1.00 83.31 282 ARG A N 1
ATOM 2268 C CA . ARG A 1 282 ? -33.605 9.605 40.468 1.00 83.31 282 ARG A CA 1
ATOM 2269 C C . ARG A 1 282 ? -34.356 10.179 39.267 1.00 83.31 282 ARG A C 1
ATOM 2271 O O . ARG A 1 282 ? -34.651 9.440 38.335 1.00 83.31 282 ARG A O 1
ATOM 2278 N N . ARG A 1 283 ? -34.582 11.496 39.236 1.00 74.31 283 ARG A N 1
ATOM 2279 C CA . ARG A 1 283 ? -35.230 12.170 38.097 1.00 74.31 283 ARG A CA 1
ATOM 2280 C C . ARG A 1 283 ? -34.421 12.040 36.806 1.00 74.31 283 ARG A C 1
ATOM 2282 O O . ARG A 1 283 ? -35.001 11.814 35.749 1.00 74.31 283 ARG A O 1
ATOM 2289 N N . ALA A 1 284 ? -33.093 12.146 36.875 1.00 69.38 284 ALA A N 1
ATOM 2290 C CA . ALA A 1 284 ? -32.224 11.951 35.714 1.00 69.38 284 ALA A CA 1
ATOM 2291 C C . ALA A 1 284 ? -32.275 10.506 35.186 1.00 69.38 284 ALA A C 1
ATOM 2293 O O . ALA A 1 284 ? -32.276 10.291 33.974 1.00 69.38 284 ALA A O 1
ATOM 2294 N N . TRP A 1 285 ? -32.361 9.523 36.085 1.00 75.94 285 TRP A N 1
ATOM 2295 C CA . TRP A 1 285 ? -32.520 8.112 35.739 1.00 75.94 285 TRP A CA 1
ATOM 2296 C C . TRP A 1 285 ? -33.876 7.827 35.087 1.00 75.94 285 TRP A C 1
ATOM 2298 O O . TRP A 1 285 ? -33.935 7.209 34.025 1.00 75.94 285 TRP A O 1
ATOM 2308 N N . ASP A 1 286 ? -34.959 8.348 35.663 1.00 73.25 286 ASP A N 1
ATOM 2309 C CA . ASP A 1 286 ? -36.308 8.206 35.111 1.00 73.25 286 ASP A CA 1
ATOM 2310 C C . ASP A 1 286 ? -36.422 8.901 33.736 1.00 73.25 286 ASP A C 1
ATOM 2312 O O . ASP A 1 286 ? -37.020 8.357 32.804 1.00 73.25 286 ASP A O 1
ATOM 2316 N N . ALA A 1 287 ? -35.765 10.052 33.548 1.00 65.81 287 ALA A N 1
ATOM 2317 C CA . ALA A 1 287 ? -35.672 10.732 32.254 1.00 65.81 287 ALA A CA 1
ATOM 2318 C C . ALA A 1 287 ? -34.833 9.948 31.228 1.00 65.81 287 ALA A C 1
ATOM 2320 O O . ALA A 1 287 ? -35.189 9.898 30.049 1.00 65.81 287 ALA A O 1
ATOM 2321 N N . TYR A 1 288 ? -33.744 9.304 31.658 1.00 67.56 288 TYR A N 1
ATOM 2322 C CA . TYR A 1 288 ? -32.933 8.436 30.801 1.00 67.56 288 TYR A CA 1
ATOM 2323 C C . TYR A 1 288 ? -33.725 7.218 30.317 1.00 67.56 288 TYR A C 1
ATOM 2325 O O . TYR A 1 288 ? -33.657 6.869 29.136 1.00 67.56 288 TYR A O 1
ATOM 2333 N N . LEU A 1 289 ? -34.516 6.611 31.204 1.00 67.19 289 LEU A N 1
ATOM 2334 C CA . LEU A 1 289 ? -35.424 5.526 30.844 1.00 67.19 289 LEU A CA 1
ATOM 2335 C C . LEU A 1 289 ? -36.520 6.018 29.892 1.00 67.19 289 LEU A C 1
ATOM 2337 O O . LEU A 1 289 ? -36.797 5.358 28.899 1.00 67.19 289 LEU A O 1
ATOM 2341 N N . SER A 1 290 ? -37.093 7.196 30.127 1.00 67.62 290 SER A N 1
ATOM 2342 C CA . SER A 1 290 ? -38.226 7.701 29.338 1.00 67.62 290 SER A CA 1
ATOM 2343 C C . SER A 1 290 ? -37.830 8.229 27.947 1.00 67.62 290 SER A C 1
ATOM 2345 O O . SER A 1 290 ? -38.566 8.035 26.982 1.00 67.62 290 SER A O 1
ATOM 2347 N N . GLY A 1 291 ? -36.661 8.867 27.802 1.00 50.28 291 GLY A N 1
ATOM 2348 C CA . GLY A 1 291 ? -36.271 9.602 26.587 1.00 50.28 291 GLY A CA 1
ATOM 2349 C C . GLY A 1 291 ? -35.629 8.779 25.461 1.00 50.28 291 GLY A C 1
ATOM 2350 O O . GLY A 1 291 ? -35.437 9.299 24.363 1.00 50.28 291 GLY A O 1
ATOM 2351 N N . ARG A 1 292 ? -35.279 7.505 25.697 1.00 51.53 292 ARG A N 1
ATOM 2352 C CA . ARG A 1 292 ? -34.627 6.622 24.701 1.00 51.53 292 ARG A CA 1
ATOM 2353 C C . ARG A 1 292 ? -35.459 5.412 24.269 1.00 51.53 292 ARG A C 1
ATOM 2355 O O . ARG A 1 292 ? -34.915 4.472 23.694 1.00 51.53 292 ARG A O 1
ATOM 2362 N N . GLY A 1 293 ? -36.769 5.463 24.495 1.00 49.28 293 GLY A N 1
ATOM 2363 C CA . GLY A 1 293 ? -37.640 4.301 24.364 1.00 49.28 293 GLY A CA 1
ATOM 2364 C C . GLY A 1 293 ? -37.588 3.496 25.656 1.00 49.28 293 GLY A C 1
ATOM 2365 O O . GLY A 1 293 ? -36.690 2.679 25.854 1.00 49.28 293 GLY A O 1
ATOM 2366 N N . GLY A 1 294 ? -38.550 3.788 26.532 1.00 44.19 294 GLY A N 1
ATOM 2367 C CA . GLY A 1 294 ? -38.759 3.145 27.824 1.00 44.19 294 GLY A CA 1
ATOM 2368 C C . GLY A 1 294 ? -38.575 1.639 27.792 1.00 44.19 294 GLY A C 1
ATOM 2369 O O . GLY A 1 294 ? -39.104 0.966 26.913 1.00 44.19 294 GLY A O 1
ATOM 2370 N N . SER A 1 295 ? -37.815 1.146 28.774 1.00 49.81 295 SER A N 1
ATOM 2371 C CA . SER A 1 295 ? -37.857 -0.213 29.322 1.00 49.81 295 SER A CA 1
ATOM 2372 C C . SER A 1 295 ? -38.377 -1.286 28.360 1.00 49.81 295 SER A C 1
ATOM 2374 O O . SER A 1 295 ? -39.396 -1.930 28.606 1.00 49.81 295 SER A O 1
ATOM 2376 N N . ARG A 1 296 ? -37.642 -1.547 27.276 1.00 52.66 296 ARG A N 1
ATOM 2377 C CA . ARG A 1 296 ? -37.676 -2.881 26.681 1.00 52.66 296 ARG A CA 1
ATOM 2378 C C . ARG A 1 296 ? -36.792 -3.756 27.551 1.00 52.66 296 ARG A C 1
ATOM 2380 O O . ARG A 1 296 ? -35.626 -3.977 27.231 1.00 52.66 296 ARG A O 1
ATOM 2387 N N . ILE A 1 297 ? -37.360 -4.243 28.658 1.00 57.22 297 ILE A N 1
ATOM 2388 C CA . ILE A 1 297 ? -36.950 -5.551 29.173 1.00 57.22 297 ILE A CA 1
ATOM 2389 C C . ILE A 1 297 ? -36.928 -6.446 27.928 1.00 57.22 297 ILE A C 1
ATOM 2391 O O . ILE A 1 297 ? -37.942 -6.488 27.220 1.00 57.22 297 ILE A O 1
ATOM 2395 N N . PRO A 1 298 ? -35.780 -7.036 27.553 1.00 54.50 298 PRO A N 1
ATOM 2396 C CA . PRO A 1 298 ? -35.724 -7.840 26.348 1.00 54.50 298 PRO A CA 1
ATOM 2397 C C . PRO A 1 298 ? -36.842 -8.887 26.425 1.00 54.50 298 PRO A C 1
ATOM 2399 O O . PRO A 1 298 ? -37.016 -9.473 27.490 1.00 54.50 298 PRO A O 1
ATOM 2402 N N . PRO A 1 299 ? -37.627 -9.116 25.362 1.00 52.84 299 PRO A N 1
ATOM 2403 C CA . PRO A 1 299 ? -38.866 -9.896 25.439 1.00 52.84 299 PRO A CA 1
ATOM 2404 C C . PRO A 1 299 ? -38.685 -11.344 25.929 1.00 52.84 299 PRO A C 1
ATOM 2406 O O . PRO A 1 299 ? -39.666 -11.991 26.254 1.00 52.84 299 PRO A O 1
ATOM 2409 N N . HIS A 1 300 ? -37.450 -11.844 26.037 1.00 58.91 300 HIS A N 1
ATOM 2410 C CA . HIS A 1 300 ? -37.130 -13.134 26.655 1.00 58.91 300 HIS A CA 1
ATOM 2411 C C . HIS A 1 300 ? -37.039 -13.107 28.194 1.00 58.91 300 HIS A C 1
ATOM 2413 O O . HIS A 1 300 ? -37.037 -14.160 28.816 1.00 58.91 300 HIS A O 1
ATOM 2419 N N . PHE A 1 301 ? -36.956 -11.929 28.818 1.00 57.72 301 PHE A N 1
ATOM 2420 C CA . PHE A 1 301 ? -36.960 -11.749 30.277 1.00 57.72 301 PHE A CA 1
ATOM 2421 C C . PHE A 1 301 ? -38.369 -11.521 30.849 1.00 57.72 301 PHE A C 1
ATOM 2423 O O . PHE A 1 301 ? -38.527 -11.425 32.064 1.00 57.72 301 PHE A O 1
ATOM 2430 N N . VAL A 1 302 ? -39.394 -11.432 29.996 1.00 59.81 302 VAL A N 1
ATOM 2431 C CA . VAL A 1 302 ? -40.802 -11.393 30.406 1.00 59.81 302 VAL A CA 1
ATOM 2432 C C . VAL A 1 302 ? -41.455 -12.664 29.885 1.00 59.81 302 VAL A C 1
ATOM 2434 O O . VAL A 1 302 ? -41.476 -12.895 28.681 1.00 59.81 302 VAL A O 1
ATOM 2437 N N . VAL A 1 303 ? -41.974 -13.497 30.787 1.00 68.31 303 VAL A N 1
ATOM 2438 C CA . VAL A 1 303 ? -42.807 -14.641 30.401 1.00 68.31 303 VAL A CA 1
ATOM 2439 C C . VAL A 1 303 ? -44.023 -14.080 29.655 1.00 68.31 303 VAL A C 1
ATOM 2441 O O . VAL A 1 303 ? -44.727 -13.243 30.231 1.00 68.31 303 VAL A O 1
ATOM 2444 N N . PRO A 1 304 ? -44.266 -14.456 28.385 1.00 62.12 304 PRO A N 1
ATOM 2445 C CA . PRO A 1 304 ? -45.412 -13.940 27.655 1.00 62.12 304 PRO A CA 1
ATOM 2446 C C . PRO A 1 304 ? -46.700 -14.326 28.397 1.00 62.12 304 PRO A C 1
ATOM 2448 O O . PRO A 1 304 ? -46.792 -15.442 28.918 1.00 62.12 304 PRO A O 1
ATOM 2451 N N . PRO A 1 305 ? -47.693 -13.422 28.482 1.00 65.44 305 PRO A N 1
ATOM 2452 C CA . PRO A 1 305 ? -48.980 -13.761 29.070 1.00 65.44 305 PRO A CA 1
ATOM 2453 C C . PRO A 1 305 ? -49.581 -14.956 28.321 1.00 65.44 305 PRO A C 1
ATOM 2455 O O . PRO A 1 305 ? -49.463 -15.046 27.097 1.00 65.44 305 PRO A O 1
ATOM 2458 N N . ALA A 1 306 ? -50.197 -15.880 29.066 1.00 67.56 306 ALA A N 1
ATOM 2459 C CA . ALA A 1 306 ? -50.856 -17.046 28.488 1.00 67.56 306 ALA A CA 1
ATOM 2460 C C . ALA A 1 306 ? -51.823 -16.590 27.381 1.00 67.56 306 ALA A C 1
ATOM 2462 O O . ALA A 1 306 ? -52.518 -15.589 27.577 1.00 67.56 306 ALA A O 1
ATOM 2463 N N . PRO A 1 307 ? -51.859 -17.273 26.224 1.00 57.72 307 PRO A N 1
ATOM 2464 C CA . PRO A 1 307 ? -52.668 -16.839 25.095 1.00 57.72 307 PRO A CA 1
ATOM 2465 C C . PRO A 1 307 ? -54.146 -16.834 25.500 1.00 57.72 307 PRO A C 1
ATOM 2467 O O . PRO A 1 307 ? -54.782 -17.883 25.585 1.00 57.72 307 PRO A O 1
ATOM 2470 N N . SER A 1 308 ? -54.707 -15.652 25.761 1.00 53.19 308 SER A N 1
ATOM 2471 C CA . SER A 1 308 ? -56.153 -15.482 25.761 1.00 53.19 308 SER A CA 1
ATOM 2472 C C . SER A 1 308 ? -56.594 -15.550 24.302 1.00 53.19 308 SER A C 1
ATOM 2474 O O . SER A 1 308 ? -56.089 -14.839 23.435 1.00 53.19 308 SER A O 1
ATOM 2476 N N . SER A 1 309 ? -57.502 -16.472 24.010 1.00 52.62 309 SER A N 1
ATOM 2477 C CA . SER A 1 309 ? -57.861 -16.936 22.667 1.00 52.62 309 SER A CA 1
ATOM 2478 C C . SER A 1 309 ? -58.568 -15.910 21.766 1.00 52.62 309 SER A C 1
ATOM 2480 O O . SER A 1 309 ? -59.264 -16.314 20.835 1.00 52.62 309 SER A O 1
ATOM 2482 N N . ARG A 1 310 ? -58.451 -14.596 22.010 1.00 53.66 310 ARG A N 1
ATOM 2483 C CA . ARG A 1 310 ? -59.295 -13.611 21.317 1.00 53.66 310 ARG A CA 1
ATOM 2484 C C . ARG A 1 310 ? -58.665 -12.330 20.781 1.00 53.66 310 ARG A C 1
ATOM 2486 O O . ARG A 1 310 ? -59.299 -11.731 19.920 1.00 53.66 310 ARG A O 1
ATOM 2493 N N . ASP A 1 311 ? -57.440 -11.958 21.149 1.00 55.19 311 ASP A N 1
ATOM 2494 C CA . ASP A 1 311 ? -56.891 -10.659 20.725 1.00 55.19 311 ASP A CA 1
ATOM 2495 C C . ASP A 1 311 ? -55.715 -10.799 19.746 1.00 55.19 311 ASP A C 1
ATOM 2497 O O . ASP A 1 311 ? -54.538 -10.752 20.109 1.00 55.19 311 ASP A O 1
ATOM 2501 N N . ALA A 1 312 ? -56.046 -10.908 18.455 1.00 59.41 312 ALA A N 1
ATOM 2502 C CA . ALA A 1 312 ? -55.091 -10.875 17.338 1.00 59.41 312 ALA A CA 1
ATOM 2503 C C . ALA A 1 312 ? -54.376 -9.513 17.166 1.00 59.41 312 ALA A C 1
ATOM 2505 O O . ALA A 1 312 ? -53.488 -9.374 16.330 1.00 59.41 312 ALA A O 1
ATOM 2506 N N . SER A 1 313 ? -54.742 -8.501 17.959 1.00 57.06 313 SER A N 1
ATOM 2507 C CA . SER A 1 313 ? -54.096 -7.181 18.004 1.00 57.06 313 SER A CA 1
ATOM 2508 C C . SER A 1 313 ? -52.904 -7.118 18.966 1.00 57.06 313 SER A C 1
ATOM 2510 O O . SER A 1 313 ? -52.229 -6.090 19.051 1.00 57.06 313 SER A O 1
ATOM 2512 N N . SER A 1 314 ? -52.628 -8.201 19.699 1.00 58.75 314 SER A N 1
ATOM 2513 C CA . SER A 1 314 ? -51.514 -8.246 20.638 1.00 58.75 314 SER A CA 1
ATOM 2514 C C . SER A 1 314 ? -50.169 -8.185 19.896 1.00 58.75 314 SER A C 1
ATOM 2516 O O . SER A 1 314 ? -49.920 -9.013 19.014 1.00 58.75 314 SER A O 1
ATOM 2518 N N . PRO A 1 315 ? -49.241 -7.280 20.273 1.00 61.00 315 PRO A N 1
ATOM 2519 C CA . PRO A 1 315 ? -47.918 -7.176 19.645 1.00 61.00 315 PRO A CA 1
ATOM 2520 C C . PRO A 1 315 ? -47.067 -8.453 19.795 1.00 61.00 315 PRO A C 1
ATOM 2522 O O . PRO A 1 315 ? -46.031 -8.586 19.148 1.00 61.00 315 PRO A O 1
ATOM 2525 N N . TRP A 1 316 ? -47.510 -9.409 20.619 1.00 55.72 316 TRP A N 1
ATOM 2526 C CA . TRP A 1 316 ? -46.891 -10.720 20.807 1.00 55.72 316 TRP A CA 1
ATOM 2527 C C . TRP A 1 316 ? -47.234 -11.736 19.704 1.00 55.72 316 TRP A C 1
ATOM 2529 O O . TRP A 1 316 ? -46.511 -12.717 19.534 1.00 55.72 316 TRP A O 1
ATOM 2539 N N . HIS A 1 317 ? -48.287 -11.502 18.911 1.00 60.03 317 HIS A N 1
ATOM 2540 C CA . HIS A 1 317 ? -48.772 -12.458 17.906 1.00 60.03 317 HIS A CA 1
ATOM 2541 C C . HIS A 1 317 ? -47.758 -12.718 16.772 1.00 60.03 317 HIS A C 1
ATOM 2543 O O . HIS A 1 317 ? -47.681 -13.825 16.235 1.00 60.03 317 HIS A O 1
ATOM 2549 N N . ALA A 1 318 ? -46.916 -11.726 16.459 1.00 60.22 318 ALA A N 1
ATOM 2550 C CA . ALA A 1 318 ? -45.840 -11.839 15.470 1.00 60.22 318 ALA A CA 1
ATOM 2551 C C . ALA A 1 318 ? -44.727 -12.826 15.876 1.00 60.22 318 ALA A C 1
ATOM 2553 O O . ALA A 1 318 ? -43.938 -13.238 15.032 1.00 60.22 318 ALA A O 1
ATOM 2554 N N . TYR A 1 319 ? -44.654 -13.195 17.158 1.00 55.53 319 TYR A N 1
ATOM 2555 C CA . TYR A 1 319 ? -43.634 -14.100 17.693 1.00 55.53 319 TYR A CA 1
ATOM 2556 C C . TYR A 1 319 ? -44.169 -15.504 18.002 1.00 55.53 319 TYR A C 1
ATOM 2558 O O . TYR A 1 319 ? -43.377 -16.429 18.152 1.00 55.53 319 TYR A O 1
ATOM 2566 N N . LEU A 1 320 ? -45.493 -15.667 18.104 1.00 58.00 320 LEU A N 1
ATOM 2567 C CA . LEU A 1 320 ? -46.145 -16.949 18.404 1.00 58.00 320 LEU A CA 1
ATOM 2568 C C . LEU A 1 320 ? -46.584 -17.715 17.152 1.00 58.00 320 LEU A C 1
ATOM 2570 O O . LEU A 1 320 ? -46.922 -18.890 17.252 1.00 58.00 320 LEU A O 1
ATOM 2574 N N . THR A 1 321 ? -46.583 -17.072 15.985 1.00 53.56 321 THR A N 1
ATOM 2575 C CA . THR A 1 321 ? -46.893 -17.729 14.714 1.00 53.56 321 THR A CA 1
ATOM 2576 C C . THR A 1 321 ? -45.590 -18.184 14.055 1.00 53.56 321 THR A C 1
ATOM 2578 O O . THR A 1 321 ? -44.760 -17.345 13.700 1.00 53.56 321 THR A O 1
ATOM 2581 N N . PRO A 1 322 ? -45.354 -19.500 13.902 1.00 49.25 322 PRO A N 1
ATOM 2582 C CA . PRO A 1 322 ? -44.262 -19.983 13.074 1.00 49.25 322 PRO A CA 1
ATOM 2583 C C . PRO A 1 322 ? -44.509 -19.471 11.657 1.00 49.25 322 PRO A C 1
ATOM 2585 O O . PRO A 1 322 ? -45.525 -19.789 11.045 1.00 49.25 322 PRO A O 1
ATOM 2588 N N . THR A 1 323 ? -43.609 -18.640 11.136 1.00 50.38 323 THR A N 1
ATOM 2589 C CA . THR A 1 323 ? -43.619 -18.280 9.719 1.00 50.38 323 THR A CA 1
ATOM 2590 C C . THR A 1 323 ? -43.336 -19.543 8.915 1.00 50.38 323 THR A C 1
ATOM 2592 O O . THR A 1 323 ? -42.172 -19.907 8.731 1.00 50.38 323 THR A O 1
ATOM 2595 N N . GLU A 1 324 ? -44.386 -20.221 8.458 1.00 46.50 324 GLU A N 1
ATOM 2596 C CA . GLU A 1 324 ? -44.295 -21.209 7.391 1.00 46.50 324 GLU A CA 1
ATOM 2597 C C . GLU A 1 324 ? -43.771 -20.483 6.148 1.00 46.50 324 GLU A C 1
ATOM 2599 O O . GLU A 1 324 ? -44.485 -19.756 5.461 1.00 46.50 324 GLU A O 1
ATOM 2604 N N . ARG A 1 325 ? -42.462 -20.597 5.905 1.00 43.12 325 ARG A N 1
ATOM 2605 C CA . ARG A 1 325 ? -41.872 -20.197 4.632 1.00 43.12 325 ARG A CA 1
ATOM 2606 C C . ARG A 1 325 ? -42.280 -21.236 3.604 1.00 43.12 325 ARG A C 1
ATOM 2608 O O . ARG A 1 325 ? -41.719 -22.326 3.573 1.00 43.12 325 ARG A O 1
ATOM 2615 N N . SER A 1 326 ? -43.233 -20.852 2.769 1.00 43.03 326 SER A N 1
ATOM 2616 C CA . SER A 1 326 ? -43.625 -21.529 1.543 1.00 43.03 326 SER A CA 1
ATOM 2617 C C . SER A 1 326 ? -42.392 -21.822 0.682 1.00 43.03 326 SER A C 1
ATOM 2619 O O . SER A 1 326 ? -41.823 -20.932 0.053 1.00 43.03 326 SER A O 1
ATOM 2621 N N . THR A 1 327 ? -41.952 -23.077 0.667 1.00 48.47 327 THR A N 1
ATOM 2622 C CA . THR A 1 327 ? -41.072 -23.618 -0.369 1.00 48.47 327 THR A CA 1
ATOM 2623 C C . THR A 1 327 ? -41.935 -23.978 -1.572 1.00 48.47 327 THR A C 1
ATOM 2625 O O . THR A 1 327 ? -42.471 -25.081 -1.647 1.00 48.47 327 THR A O 1
ATOM 2628 N N . SER A 1 328 ? -42.097 -23.044 -2.504 1.00 53.69 328 SER A N 1
ATOM 2629 C CA . SER A 1 328 ? -42.677 -23.326 -3.818 1.00 53.69 328 SER A CA 1
ATOM 2630 C C . SER A 1 328 ? -42.002 -22.463 -4.877 1.00 53.69 328 SER A C 1
ATOM 2632 O O . SER A 1 328 ? -42.519 -21.416 -5.242 1.00 53.69 328 SER A O 1
ATOM 2634 N N . GLU A 1 329 ? -40.834 -22.895 -5.350 1.00 47.34 329 GLU A N 1
ATOM 2635 C CA . GLU A 1 329 ? -40.344 -22.536 -6.686 1.00 47.34 329 GLU A CA 1
ATOM 2636 C C . GLU A 1 329 ? -39.225 -23.503 -7.094 1.00 47.34 329 GLU A C 1
ATOM 2638 O O . GLU A 1 329 ? -38.034 -23.277 -6.890 1.00 47.34 329 GLU A O 1
ATOM 2643 N N . GLN A 1 330 ? -39.643 -24.650 -7.626 1.00 50.00 330 GLN A N 1
ATOM 2644 C CA . GLN A 1 330 ? -38.806 -25.529 -8.434 1.00 50.00 330 GLN A CA 1
ATOM 2645 C C . GLN A 1 330 ? -39.725 -26.214 -9.452 1.00 50.00 330 GLN A C 1
ATOM 2647 O O . GLN A 1 330 ? -40.333 -27.231 -9.139 1.00 50.00 330 GLN A O 1
ATOM 2652 N N . ALA A 1 331 ? -39.898 -25.583 -10.618 1.00 52.34 331 ALA A N 1
ATOM 2653 C CA . ALA A 1 331 ? -40.206 -26.205 -11.914 1.00 52.34 331 ALA A CA 1
ATOM 2654 C C . ALA A 1 331 ? -40.537 -25.121 -12.957 1.00 52.34 331 ALA A C 1
ATOM 2656 O O . ALA A 1 331 ? -41.694 -24.723 -13.083 1.00 52.34 331 ALA A O 1
ATOM 2657 N N . ALA A 1 332 ? -39.517 -24.665 -13.688 1.00 47.12 332 ALA A N 1
ATOM 2658 C CA . ALA A 1 332 ? -39.554 -24.344 -15.120 1.00 47.12 332 ALA A CA 1
ATOM 2659 C C . ALA A 1 332 ? -38.130 -24.032 -15.591 1.00 47.12 332 ALA A C 1
ATOM 2661 O O . ALA A 1 332 ? -37.541 -23.063 -15.059 1.00 47.12 332 ALA A O 1
#